Protein AF-A0A5D0RUH9-F1 (afdb_monomer)

Sequence (196 aa):
MSEGNLTDRRFIFFATILLIIGIEMFALRYMLNTNKSYGQELVNAEISNYVQIAGGETKKWINAGVSNIKKFLYHAVNEKDDVFNMLMNSVGVPIIAGFIRSLSLLYALPLILVGSILGFAEGRIAHNKKIEQFKIKSTILFHWTHRSTVFFFTCMLVAYLLFPIPSNPYLVVYGYGLLAYMLVYNSVANLPIGNL

Mean predicted aligned error: 10.81 Å

pLDDT: mean 73.28, std 13.14, range [34.34, 93.25]

Solvent-accessible surface area (backbone atoms only — not comparable to full-atom values): 10466 Å² total; per-residue (Å²): 134,83,90,70,72,71,62,56,60,56,47,52,51,52,51,51,53,52,46,52,53,48,54,31,53,48,51,34,51,50,49,41,74,75,32,85,60,43,49,60,52,36,44,51,44,41,52,52,36,37,28,73,74,72,34,75,82,47,49,63,57,53,52,51,52,53,49,50,52,51,51,51,51,32,57,74,51,71,69,37,64,73,60,33,55,54,43,34,68,76,46,45,36,53,52,50,42,23,51,47,47,53,58,46,47,60,71,16,47,65,38,29,50,51,20,33,54,50,12,41,54,52,9,45,51,42,43,73,66,61,56,85,70,88,68,69,86,39,74,65,60,48,54,49,51,52,53,47,51,55,46,52,51,52,49,51,50,56,45,64,39,54,46,65,62,72,66,62,52,63,60,50,32,51,43,50,9,52,49,33,15,53,52,32,19,58,44,40,39,68,45,86,80,77,89,127

Radius of gyration: 21.3 Å; Cα contacts (8 Å, |Δi|>4): 169; chains: 1; bounding box: 52×54×57 Å

Structure (mmCIF, N/CA/C/O backbone):
data_AF-A0A5D0RUH9-F1
#
_entry.id   AF-A0A5D0RUH9-F1
#
loop_
_atom_site.group_PDB
_atom_site.id
_atom_site.type_symbol
_atom_site.label_atom_id
_atom_site.label_alt_id
_atom_site.label_comp_id
_atom_site.label_asym_id
_atom_site.label_entity_id
_atom_site.label_seq_id
_atom_site.pdbx_PDB_ins_code
_atom_site.Cartn_x
_atom_site.Cartn_y
_atom_site.Cartn_z
_atom_site.occupancy
_atom_site.B_iso_or_equiv
_atom_site.auth_seq_id
_atom_site.auth_comp_id
_atom_site.auth_asym_id
_atom_site.auth_atom_id
_atom_site.pdbx_PDB_model_num
ATOM 1 N N . MET A 1 1 ? -20.743 -37.984 14.613 1.00 34.34 1 MET A N 1
ATOM 2 C CA . MET A 1 1 ? -19.624 -37.046 14.388 1.00 34.34 1 MET A CA 1
ATOM 3 C C . MET A 1 1 ? -19.670 -36.647 12.924 1.00 34.34 1 MET A C 1
ATOM 5 O O . MET A 1 1 ? -19.519 -37.525 12.091 1.00 34.34 1 MET A O 1
ATOM 9 N N . SER A 1 2 ? -20.010 -35.396 12.593 1.00 37.81 2 SER A N 1
ATOM 10 C CA . SER A 1 2 ? -20.015 -34.943 11.195 1.00 37.81 2 SER A CA 1
ATOM 11 C C . SER A 1 2 ? -18.628 -34.413 10.833 1.00 37.81 2 SER A C 1
ATOM 13 O O . SER A 1 2 ? -18.221 -33.361 11.331 1.00 37.81 2 SER A O 1
ATOM 15 N N . GLU A 1 3 ? -17.915 -35.132 9.975 1.00 42.84 3 GLU A N 1
ATOM 16 C CA . GLU A 1 3 ? -16.703 -34.656 9.307 1.00 42.84 3 GLU A CA 1
ATOM 17 C C . GLU A 1 3 ? -17.096 -33.577 8.288 1.00 42.84 3 GLU A C 1
ATOM 19 O O . GLU A 1 3 ? -17.371 -33.840 7.123 1.00 42.84 3 GLU A O 1
ATOM 24 N N . GLY A 1 4 ? -17.244 -32.339 8.757 1.00 43.28 4 GLY A N 1
ATOM 25 C CA . GLY A 1 4 ? -17.647 -31.215 7.917 1.00 43.28 4 GLY A CA 1
ATOM 26 C C . GLY A 1 4 ? -16.448 -30.531 7.265 1.00 43.28 4 GLY A C 1
ATOM 27 O O . GLY A 1 4 ? -15.687 -29.869 7.966 1.00 43.28 4 GLY A O 1
ATOM 28 N N . ASN A 1 5 ? -16.325 -30.662 5.938 1.00 48.50 5 ASN A N 1
ATOM 29 C CA . ASN A 1 5 ? -15.730 -29.745 4.943 1.00 48.50 5 ASN A CA 1
ATOM 30 C C . ASN A 1 5 ? -14.928 -28.523 5.461 1.00 48.50 5 ASN A C 1
ATOM 32 O O . ASN A 1 5 ? -15.246 -27.368 5.165 1.00 48.50 5 ASN A O 1
ATOM 36 N N . LEU A 1 6 ? -13.831 -28.741 6.189 1.00 45.75 6 LEU A N 1
ATOM 37 C CA . LEU A 1 6 ? -12.877 -27.676 6.541 1.00 45.75 6 LEU A CA 1
ATOM 38 C C . LEU A 1 6 ? -12.020 -27.233 5.337 1.00 45.75 6 LEU A C 1
ATOM 40 O O . LEU A 1 6 ? -11.462 -26.133 5.348 1.00 45.75 6 LEU A O 1
ATOM 44 N N . THR A 1 7 ? -11.951 -28.057 4.292 1.00 53.66 7 THR A N 1
ATOM 45 C CA . THR A 1 7 ? -11.227 -27.818 3.035 1.00 53.66 7 THR A CA 1
ATOM 46 C C . THR A 1 7 ? -11.914 -26.795 2.125 1.00 53.66 7 THR A C 1
ATOM 48 O O . THR A 1 7 ? -11.226 -25.941 1.570 1.00 53.66 7 THR A O 1
ATOM 51 N N . ASP A 1 8 ? -13.249 -26.778 2.051 1.00 60.38 8 ASP A N 1
ATOM 52 C CA . ASP A 1 8 ? -13.996 -25.899 1.131 1.00 60.38 8 ASP A CA 1
ATOM 53 C C . ASP A 1 8 ? -13.806 -24.407 1.427 1.00 60.38 8 ASP A C 1
ATOM 55 O O . ASP A 1 8 ? -13.585 -23.597 0.5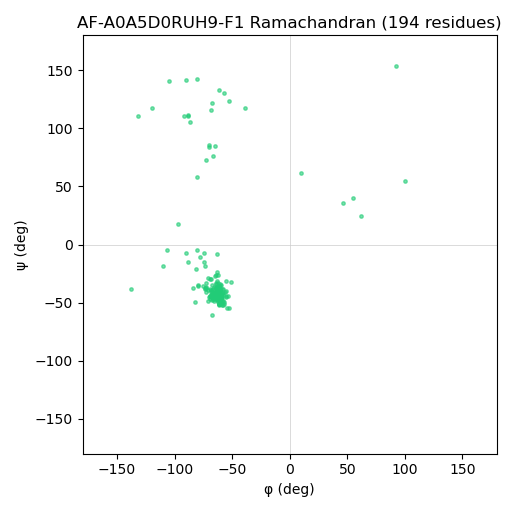33 1.00 60.38 8 ASP A O 1
ATOM 59 N N . ARG A 1 9 ? -13.857 -24.006 2.702 1.00 55.97 9 ARG A N 1
ATOM 60 C CA . ARG A 1 9 ? -13.853 -22.575 3.063 1.00 55.97 9 ARG A CA 1
ATOM 61 C C . ARG A 1 9 ? -12.486 -21.922 2.891 1.00 55.97 9 ARG A C 1
ATOM 63 O O . ARG A 1 9 ? -12.403 -20.775 2.462 1.00 55.97 9 ARG A O 1
ATOM 70 N N . ARG A 1 10 ? -11.413 -22.650 3.220 1.00 63.31 10 ARG A N 1
ATOM 71 C CA . ARG A 1 10 ? -10.038 -22.186 2.977 1.00 63.31 10 ARG A CA 1
ATOM 72 C C . ARG A 1 10 ? -9.758 -22.134 1.481 1.00 63.31 10 ARG A C 1
ATOM 74 O O . ARG A 1 10 ? -9.149 -21.179 1.018 1.00 63.31 10 ARG A O 1
ATOM 81 N N . PHE A 1 11 ? -10.255 -23.112 0.728 1.00 70.06 11 PHE A N 1
ATOM 82 C CA . PHE A 1 11 ? -10.147 -23.119 -0.723 1.00 70.06 11 PHE A CA 1
ATOM 83 C C . PHE A 1 11 ? -10.877 -21.931 -1.363 1.00 70.06 11 PHE A C 1
ATOM 85 O O . PHE A 1 11 ? -10.266 -21.216 -2.145 1.00 70.06 11 PHE A O 1
ATOM 92 N N . ILE A 1 12 ? -12.123 -21.642 -0.969 1.00 70.00 12 ILE A N 1
ATOM 93 C CA . ILE A 1 12 ? -12.877 -20.469 -1.453 1.00 70.00 12 ILE A CA 1
ATOM 94 C C . ILE A 1 12 ? -12.139 -19.164 -1.129 1.00 70.00 12 ILE A C 1
ATOM 96 O O . ILE A 1 12 ? -12.047 -18.281 -1.980 1.00 70.00 12 ILE A O 1
ATOM 100 N N . PHE A 1 13 ? -11.569 -19.049 0.073 1.00 60.66 13 PHE A N 1
ATOM 101 C CA . PHE A 1 13 ? -10.741 -17.906 0.464 1.00 60.66 13 PHE A CA 1
ATOM 102 C C . PHE A 1 13 ? -9.528 -17.741 -0.461 1.00 60.66 13 PHE A C 1
ATOM 104 O O . PHE A 1 13 ? -9.327 -16.668 -1.030 1.00 60.66 13 PHE A O 1
ATOM 111 N N . PHE A 1 14 ? -8.753 -18.810 -0.667 1.00 65.00 14 PHE A N 1
ATOM 112 C CA . PHE A 1 14 ? -7.588 -18.778 -1.551 1.00 65.00 14 PHE A CA 1
ATOM 113 C C . PHE A 1 14 ? -7.984 -18.484 -3.002 1.00 65.00 14 PHE A C 1
ATOM 115 O O . PHE A 1 14 ? -7.360 -17.641 -3.640 1.00 65.00 14 PHE A O 1
ATOM 122 N N . ALA A 1 15 ? -9.049 -19.108 -3.505 1.00 71.56 15 ALA A N 1
ATOM 123 C CA . ALA A 1 15 ? -9.573 -18.882 -4.847 1.00 71.56 15 ALA A CA 1
ATOM 124 C C . ALA A 1 15 ? -10.022 -17.428 -5.051 1.00 71.56 15 ALA A C 1
ATOM 126 O O . ALA A 1 15 ? -9.737 -16.840 -6.089 1.00 71.56 15 ALA A O 1
ATOM 127 N N . THR A 1 16 ? -10.661 -16.818 -4.050 1.00 68.12 16 THR A N 1
ATOM 128 C CA . THR A 1 16 ? -11.094 -15.414 -4.114 1.00 68.12 16 THR A CA 1
ATOM 129 C C . THR A 1 16 ? -9.898 -14.460 -4.126 1.00 68.12 16 THR A C 1
ATOM 131 O O . THR A 1 16 ? -9.875 -13.529 -4.926 1.00 68.12 16 THR A O 1
ATOM 134 N N . ILE A 1 17 ? -8.872 -14.710 -3.301 1.00 65.12 17 ILE A N 1
ATOM 135 C CA . ILE A 1 17 ? -7.626 -13.924 -3.319 1.00 65.12 17 ILE A CA 1
ATOM 136 C C . ILE A 1 17 ? -6.945 -14.032 -4.683 1.00 65.12 17 ILE A C 1
ATOM 138 O O . ILE A 1 17 ? -6.576 -13.016 -5.266 1.00 65.12 17 ILE A O 1
ATOM 142 N N . LEU A 1 18 ? -6.822 -15.248 -5.218 1.00 68.19 18 LEU A N 1
ATOM 143 C CA . LEU A 1 18 ? -6.241 -15.476 -6.539 1.00 68.19 18 LEU A CA 1
ATOM 144 C C . LEU A 1 18 ? -7.043 -14.788 -7.648 1.00 68.19 18 LEU A C 1
ATOM 146 O O . LEU A 1 18 ? -6.447 -14.269 -8.585 1.00 68.19 18 LEU A O 1
ATOM 150 N N . LEU A 1 19 ? -8.372 -14.742 -7.534 1.00 73.81 19 LEU A N 1
ATOM 151 C CA . LEU A 1 19 ? -9.240 -14.061 -8.491 1.00 73.81 19 LEU A CA 1
ATOM 152 C C . LEU A 1 19 ? -9.065 -12.537 -8.442 1.00 73.81 19 LEU A C 1
ATOM 154 O O . LEU A 1 19 ? -8.942 -11.922 -9.496 1.00 73.81 19 LEU A O 1
ATOM 158 N N . ILE A 1 20 ? -8.982 -11.934 -7.251 1.00 67.00 20 ILE A N 1
ATOM 159 C CA . ILE A 1 20 ? -8.700 -10.495 -7.092 1.00 67.00 20 ILE A CA 1
ATOM 160 C C . ILE A 1 20 ? -7.324 -10.156 -7.676 1.00 67.00 20 ILE A C 1
ATOM 162 O O . ILE A 1 20 ? -7.229 -9.292 -8.543 1.00 67.00 20 ILE A O 1
ATOM 166 N N . ILE A 1 21 ? -6.280 -10.894 -7.280 1.00 65.62 21 ILE A N 1
ATOM 167 C CA . ILE A 1 21 ? -4.921 -10.715 -7.814 1.00 65.62 21 ILE A CA 1
ATOM 168 C C . ILE A 1 21 ? -4.919 -10.890 -9.339 1.00 65.62 21 ILE A C 1
ATOM 170 O O . ILE A 1 21 ? -4.291 -10.118 -10.058 1.00 65.62 21 ILE A O 1
ATOM 174 N N . GLY A 1 22 ? -5.645 -11.886 -9.852 1.00 66.25 22 GLY A N 1
ATOM 175 C CA . GLY A 1 22 ? -5.777 -12.144 -11.282 1.00 66.25 22 GLY A CA 1
ATOM 176 C C . GLY A 1 22 ? -6.434 -10.988 -12.039 1.00 66.25 22 GLY A C 1
ATOM 177 O O . GLY A 1 22 ? -5.911 -10.571 -13.071 1.00 66.25 22 GLY A O 1
ATOM 178 N N . ILE A 1 23 ? -7.538 -10.438 -11.518 1.00 71.56 23 ILE A N 1
ATOM 179 C CA . ILE A 1 23 ? -8.222 -9.267 -12.091 1.00 71.56 23 ILE A CA 1
ATOM 180 C C . ILE A 1 23 ? -7.293 -8.051 -12.088 1.00 71.56 23 ILE A C 1
ATOM 182 O O . ILE A 1 23 ? -7.230 -7.330 -13.081 1.00 71.56 23 ILE A O 1
ATOM 186 N N . GLU A 1 24 ? -6.537 -7.838 -11.014 1.00 66.31 24 GLU A N 1
ATOM 187 C CA . GLU A 1 24 ? -5.615 -6.708 -10.907 1.00 66.31 24 GLU A CA 1
ATOM 188 C C 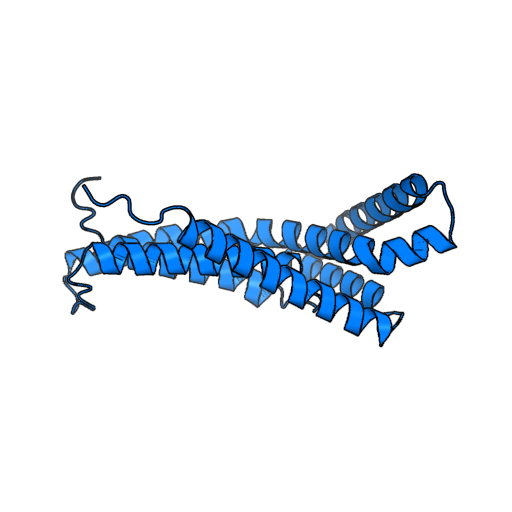. GLU A 1 24 ? -4.424 -6.826 -11.848 1.00 66.31 24 GLU A C 1
ATOM 190 O O . GLU A 1 24 ? -4.111 -5.867 -12.553 1.00 66.31 24 GLU A O 1
ATOM 195 N N . MET A 1 25 ? -3.804 -8.006 -11.941 1.00 67.50 25 MET A N 1
ATOM 196 C CA . MET A 1 25 ? -2.742 -8.251 -12.919 1.00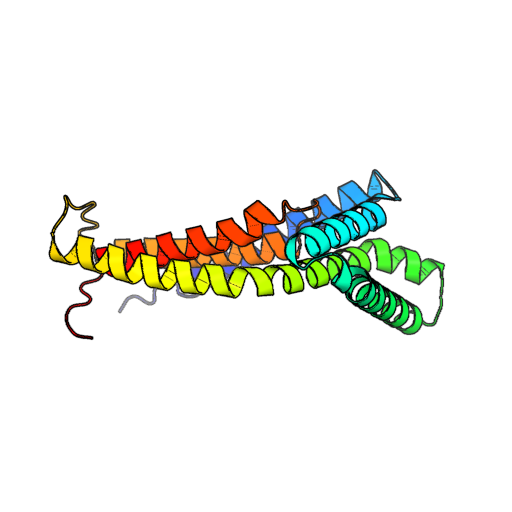 67.50 25 MET A CA 1
ATOM 197 C C . MET A 1 25 ? -3.260 -8.128 -14.355 1.00 67.50 25 MET A C 1
ATOM 199 O O . MET A 1 25 ? -2.551 -7.616 -15.224 1.00 67.50 25 MET A O 1
ATOM 203 N N . PHE A 1 26 ? -4.497 -8.559 -14.621 1.00 70.94 26 PHE A N 1
ATOM 204 C CA . PHE A 1 26 ? -5.132 -8.380 -15.924 1.00 70.94 26 PHE A CA 1
ATOM 205 C C . PHE A 1 26 ? -5.374 -6.898 -16.233 1.00 70.94 26 PHE A C 1
ATOM 207 O O . PHE A 1 26 ? -5.007 -6.439 -17.313 1.00 70.94 26 PHE A O 1
ATOM 214 N N . ALA A 1 27 ? -5.924 -6.133 -15.287 1.00 70.06 27 ALA A N 1
ATOM 215 C CA . ALA A 1 27 ? -6.167 -4.700 -15.433 1.00 70.06 27 ALA A CA 1
ATOM 216 C C . ALA A 1 27 ? -4.860 -3.911 -15.606 1.00 70.06 27 ALA A C 1
ATOM 218 O O . ALA A 1 27 ? -4.777 -3.037 -16.469 1.00 70.06 27 ALA A O 1
ATOM 219 N N . LEU A 1 28 ? -3.813 -4.266 -14.859 1.00 67.25 28 LEU A N 1
ATOM 220 C CA . LEU A 1 28 ? -2.469 -3.723 -15.028 1.00 67.25 28 LEU A CA 1
ATOM 221 C C . LEU A 1 28 ? -1.953 -3.984 -16.444 1.00 67.25 28 LEU A C 1
ATOM 223 O O . LEU A 1 28 ? -1.531 -3.060 -17.138 1.00 67.25 28 LEU A O 1
ATOM 227 N N . ARG A 1 29 ? -2.009 -5.240 -16.892 1.00 66.88 29 ARG A N 1
ATOM 228 C CA . ARG A 1 29 ? -1.526 -5.631 -18.216 1.00 66.88 29 ARG A CA 1
ATOM 229 C C . ARG A 1 29 ? -2.333 -4.966 -19.328 1.00 66.88 29 ARG A C 1
ATOM 231 O O . ARG A 1 29 ? -1.758 -4.563 -20.332 1.00 66.88 29 ARG A O 1
ATOM 238 N N . TYR A 1 30 ? -3.638 -4.798 -19.136 1.00 73.62 30 TYR A N 1
ATOM 239 C CA . TYR A 1 30 ? -4.506 -4.056 -20.045 1.00 73.62 30 TYR A CA 1
ATOM 240 C C . TYR A 1 30 ? -4.096 -2.578 -20.147 1.00 73.62 30 TYR A C 1
ATOM 242 O O . TYR A 1 30 ? -3.899 -2.074 -21.253 1.00 73.62 30 TYR A O 1
ATOM 250 N N . MET A 1 31 ? -3.896 -1.897 -19.013 1.00 71.50 31 MET A N 1
ATOM 251 C CA . MET A 1 31 ? -3.469 -0.491 -18.974 1.00 71.50 31 MET A CA 1
ATOM 252 C C . MET A 1 31 ? -2.095 -0.297 -19.631 1.00 71.50 31 MET A C 1
ATOM 254 O O . MET A 1 31 ? -1.926 0.595 -20.459 1.00 71.50 31 MET A O 1
ATOM 258 N N . LEU A 1 32 ? -1.137 -1.178 -19.331 1.00 68.00 32 LEU A N 1
ATOM 259 C CA . LEU A 1 32 ? 0.212 -1.162 -19.908 1.00 68.00 32 LEU A CA 1
ATOM 260 C C . LEU A 1 32 ? 0.234 -1.455 -21.413 1.00 68.00 32 LEU A C 1
ATOM 262 O O . LEU A 1 32 ? 1.026 -0.868 -22.147 1.00 68.00 32 LEU A O 1
ATOM 266 N N . ASN A 1 33 ? -0.636 -2.352 -21.883 1.00 69.31 33 ASN A N 1
ATOM 267 C CA . ASN A 1 33 ? -0.776 -2.636 -23.311 1.00 69.31 33 ASN A CA 1
ATOM 268 C C . ASN A 1 33 ? -1.432 -1.470 -24.067 1.00 69.31 33 ASN A C 1
ATOM 270 O O . ASN A 1 33 ? -1.159 -1.288 -25.251 1.00 69.31 33 ASN A O 1
ATOM 274 N N . THR A 1 34 ? -2.280 -0.689 -23.390 1.00 75.50 34 THR A N 1
ATOM 275 C CA . THR A 1 34 ? -2.991 0.458 -23.977 1.00 75.50 34 THR A CA 1
ATOM 276 C C . THR A 1 34 ? -2.130 1.723 -23.978 1.00 75.50 34 THR A C 1
ATOM 278 O O . THR A 1 34 ? -2.151 2.481 -24.945 1.00 75.50 34 THR A O 1
ATOM 281 N N . ASN A 1 35 ? -1.331 1.943 -22.930 1.00 74.25 35 ASN A N 1
ATOM 282 C CA . ASN A 1 35 ? -0.394 3.056 -22.831 1.00 74.25 35 ASN A CA 1
ATOM 283 C C . ASN A 1 35 ? 0.991 2.564 -22.373 1.00 74.25 35 ASN A C 1
ATOM 285 O O . ASN A 1 35 ? 1.201 2.215 -21.211 1.00 74.25 35 ASN A O 1
ATOM 289 N N . LYS A 1 36 ? 1.970 2.620 -23.287 1.00 71.12 36 LYS A N 1
ATOM 290 C CA . LYS A 1 36 ? 3.355 2.195 -23.030 1.00 71.12 36 LYS A CA 1
ATOM 291 C C . LYS A 1 36 ? 4.060 3.021 -21.943 1.00 71.12 36 LYS A C 1
ATOM 293 O O . LYS A 1 36 ? 4.995 2.508 -21.336 1.00 71.12 36 LYS A O 1
ATOM 298 N N . SER A 1 37 ? 3.640 4.264 -21.677 1.00 80.38 37 SER A N 1
ATOM 299 C CA . SER A 1 37 ? 4.199 5.096 -20.596 1.00 80.38 37 SER A CA 1
ATOM 300 C C . SER A 1 37 ? 3.482 4.935 -19.255 1.00 80.38 37 SER A C 1
ATOM 302 O O . SER A 1 37 ? 3.991 5.421 -18.241 1.00 80.38 37 SER A O 1
ATOM 304 N N . TYR A 1 38 ? 2.365 4.198 -19.206 1.00 79.69 38 TYR A N 1
ATOM 305 C CA . TYR A 1 38 ? 1.527 4.076 -18.010 1.00 79.69 38 TYR A CA 1
ATOM 306 C C . TYR A 1 38 ? 2.294 3.591 -16.782 1.00 79.69 38 TYR A C 1
ATOM 308 O O . TYR A 1 38 ? 2.101 4.096 -15.681 1.00 79.69 38 TYR A O 1
ATOM 316 N N . GLY A 1 39 ? 3.212 2.637 -16.956 1.00 77.88 39 GLY A N 1
ATOM 317 C CA . GLY A 1 39 ? 3.975 2.105 -15.832 1.00 77.88 39 GLY A CA 1
ATOM 318 C C . GLY A 1 39 ? 4.863 3.155 -15.161 1.00 77.88 39 GLY A C 1
ATOM 319 O O . GLY A 1 39 ? 4.960 3.204 -13.937 1.00 77.88 39 GLY A O 1
ATOM 320 N N . GLN A 1 40 ? 5.471 4.045 -15.949 1.00 82.88 40 GLN A N 1
ATOM 321 C CA . GLN A 1 40 ? 6.277 5.139 -15.412 1.00 82.88 40 GLN A CA 1
ATOM 322 C C . GLN A 1 40 ? 5.396 6.255 -14.833 1.00 82.88 40 GLN A C 1
ATOM 324 O O . GLN A 1 40 ? 5.758 6.836 -13.811 1.00 82.88 40 GLN A O 1
ATOM 329 N N . GLU A 1 41 ? 4.236 6.528 -15.437 1.00 86.62 41 GLU A N 1
ATOM 330 C CA . GLU A 1 41 ? 3.227 7.449 -14.895 1.00 86.62 41 GLU A CA 1
ATOM 331 C C . GLU A 1 41 ? 2.718 6.984 -13.525 1.00 86.62 41 GLU A C 1
ATOM 333 O O . GLU A 1 41 ? 2.691 7.782 -12.589 1.00 86.62 41 GLU A O 1
ATOM 338 N N . LEU A 1 42 ? 2.409 5.692 -13.377 1.00 85.75 42 LEU A N 1
ATOM 339 C CA . LEU A 1 42 ? 1.994 5.082 -12.115 1.00 85.75 42 LEU A CA 1
ATOM 340 C C . LEU A 1 42 ? 3.075 5.241 -11.046 1.00 85.75 42 LEU A C 1
ATOM 342 O O . LEU A 1 42 ? 2.794 5.738 -9.960 1.00 85.75 42 LEU A O 1
ATOM 346 N N . VAL A 1 43 ? 4.325 4.884 -11.357 1.00 87.62 43 VAL A N 1
ATOM 347 C CA . VAL A 1 43 ? 5.445 5.035 -10.414 1.00 87.62 43 VAL A CA 1
ATOM 348 C C . VAL A 1 43 ? 5.629 6.498 -10.004 1.00 87.62 43 VAL A C 1
ATOM 350 O O . VAL A 1 43 ? 5.800 6.787 -8.822 1.00 87.62 43 VAL A O 1
ATOM 353 N N . ASN A 1 44 ? 5.558 7.436 -10.951 1.00 89.44 44 ASN A N 1
ATOM 354 C CA . ASN A 1 44 ? 5.676 8.865 -10.656 1.00 89.44 44 ASN A CA 1
ATOM 355 C C . ASN A 1 44 ? 4.525 9.366 -9.771 1.00 89.44 44 ASN A C 1
ATOM 357 O O . ASN A 1 44 ? 4.757 10.158 -8.854 1.00 89.44 44 ASN A O 1
ATOM 361 N N . ALA A 1 45 ? 3.300 8.903 -10.026 1.00 87.69 45 ALA A N 1
ATOM 362 C CA . ALA A 1 45 ? 2.134 9.240 -9.224 1.00 87.69 45 ALA A CA 1
ATOM 363 C C . ALA A 1 45 ? 2.260 8.690 -7.796 1.00 87.69 45 ALA A C 1
ATOM 365 O O . ALA A 1 45 ? 2.065 9.437 -6.842 1.00 87.69 45 ALA A O 1
ATOM 366 N N . GLU A 1 46 ? 2.682 7.434 -7.630 1.00 87.56 46 GLU A N 1
ATOM 367 C CA . GLU A 1 46 ? 2.913 6.832 -6.311 1.00 87.56 46 GLU A CA 1
ATOM 368 C C . GLU A 1 46 ? 4.037 7.546 -5.543 1.00 87.56 46 GLU A C 1
ATOM 370 O O . GLU A 1 46 ? 3.892 7.813 -4.351 1.00 87.56 46 GLU A O 1
ATOM 375 N N . ILE A 1 47 ? 5.126 7.949 -6.212 1.00 89.38 47 ILE A N 1
ATOM 376 C CA . ILE A 1 47 ? 6.179 8.780 -5.598 1.00 89.38 47 ILE A CA 1
ATOM 377 C C . ILE A 1 47 ? 5.604 10.122 -5.129 1.00 89.38 47 ILE A C 1
ATOM 379 O O . ILE A 1 47 ? 5.896 10.558 -4.017 1.00 89.38 47 ILE A O 1
ATOM 383 N N . SER A 1 48 ? 4.794 10.785 -5.960 1.00 89.81 48 SER A N 1
ATOM 384 C CA . SER A 1 48 ? 4.140 12.048 -5.597 1.00 89.81 48 SER A CA 1
ATOM 385 C C . SER A 1 48 ? 3.239 11.875 -4.370 1.00 89.81 48 SER A C 1
ATOM 387 O O . SER A 1 48 ? 3.336 12.648 -3.418 1.00 89.81 48 SER A O 1
ATOM 389 N N . ASN A 1 49 ? 2.430 10.815 -4.353 1.00 88.25 49 ASN A N 1
ATOM 390 C CA . ASN A 1 49 ? 1.532 10.480 -3.250 1.00 88.25 49 ASN A CA 1
ATOM 391 C C . ASN A 1 49 ? 2.297 10.187 -1.955 1.00 88.25 49 ASN A C 1
ATOM 393 O O . ASN A 1 49 ? 1.936 10.697 -0.896 1.00 88.25 49 ASN A O 1
ATOM 397 N N . TYR A 1 50 ? 3.386 9.420 -2.034 1.00 87.62 50 TYR A N 1
ATOM 398 C CA . TYR A 1 50 ? 4.267 9.173 -0.895 1.00 87.62 50 TYR A CA 1
ATOM 399 C C . TYR A 1 50 ? 4.849 10.478 -0.345 1.00 87.62 50 TYR A C 1
ATOM 401 O O . TYR A 1 50 ? 4.803 10.715 0.858 1.00 87.62 50 TYR A O 1
ATOM 409 N N . VAL A 1 51 ? 5.336 11.365 -1.218 1.00 88.62 51 VAL A N 1
ATOM 410 C CA . VAL A 1 51 ? 5.908 12.659 -0.815 1.00 88.62 51 VAL A CA 1
ATOM 411 C C . VAL A 1 51 ? 4.869 13.570 -0.150 1.00 88.62 51 VAL A C 1
ATOM 413 O O . VAL A 1 51 ? 5.221 14.305 0.771 1.00 88.62 51 VAL A O 1
ATOM 416 N N . GLN A 1 52 ? 3.598 13.510 -0.558 1.00 87.19 52 GLN A N 1
ATOM 417 C CA . GLN A 1 52 ? 2.517 14.250 0.108 1.00 87.19 52 GLN A CA 1
ATOM 418 C C . GLN A 1 52 ? 2.288 13.785 1.555 1.00 87.19 52 GLN A C 1
ATOM 420 O O . GLN A 1 52 ? 1.958 14.609 2.403 1.00 87.19 52 GLN A O 1
ATOM 425 N N . ILE A 1 53 ? 2.479 12.492 1.844 1.00 84.19 53 ILE A N 1
ATOM 426 C CA . ILE A 1 53 ? 2.329 11.929 3.196 1.00 84.19 53 ILE A CA 1
ATOM 427 C C . ILE A 1 53 ? 3.599 12.142 4.029 1.00 84.19 53 ILE A C 1
ATOM 429 O O . ILE A 1 53 ? 3.536 12.584 5.172 1.00 84.19 53 ILE A O 1
ATOM 433 N N . ALA A 1 54 ? 4.754 11.796 3.463 1.00 83.62 54 ALA A N 1
ATOM 434 C CA . ALA A 1 54 ? 6.027 11.695 4.170 1.00 83.62 54 ALA A CA 1
ATOM 435 C C . ALA A 1 54 ? 6.811 13.019 4.223 1.00 83.62 54 ALA A C 1
ATOM 437 O O . ALA A 1 54 ? 7.754 13.150 5.002 1.00 83.62 54 ALA A O 1
ATOM 438 N N . GLY A 1 55 ? 6.440 14.000 3.395 1.00 82.62 55 GLY A N 1
ATOM 439 C CA . GLY A 1 55 ? 7.105 15.295 3.278 1.00 82.62 55 GLY A CA 1
ATOM 440 C C . GLY A 1 55 ? 8.183 15.340 2.188 1.00 82.62 55 GLY A C 1
ATOM 441 O O . GLY A 1 55 ? 8.803 14.334 1.833 1.00 82.62 55 GLY A O 1
ATOM 442 N N . GLY A 1 56 ? 8.430 16.543 1.656 1.00 82.31 56 GLY A N 1
ATOM 443 C CA . GLY A 1 56 ? 9.306 16.803 0.499 1.00 82.31 56 GLY A CA 1
ATOM 444 C C . GLY A 1 56 ? 10.741 16.282 0.622 1.00 82.31 56 GLY A C 1
ATOM 445 O O . GLY A 1 56 ? 11.341 15.863 -0.371 1.00 82.31 56 GLY A O 1
ATOM 446 N N . GLU A 1 57 ? 11.283 16.251 1.837 1.00 84.81 57 GLU A N 1
ATOM 447 C CA . GLU A 1 57 ? 12.652 15.807 2.127 1.00 84.81 57 GLU A CA 1
ATOM 448 C C . GLU A 1 57 ? 12.872 14.322 1.800 1.00 84.81 57 GLU A C 1
ATOM 450 O O . GLU A 1 57 ? 13.971 13.900 1.426 1.00 84.81 57 GLU A O 1
ATOM 455 N N . THR A 1 58 ? 11.801 13.526 1.837 1.00 84.75 58 THR A N 1
ATOM 456 C CA . THR A 1 58 ? 11.845 12.083 1.570 1.00 84.75 58 THR A CA 1
ATOM 457 C C . THR A 1 58 ? 11.921 11.740 0.079 1.00 84.75 58 THR A C 1
ATOM 459 O O . THR A 1 58 ? 12.244 10.604 -0.277 1.00 84.75 58 THR A O 1
ATOM 462 N N . LYS A 1 59 ? 11.728 12.724 -0.817 1.00 88.38 59 LYS A N 1
ATOM 463 C CA . LYS A 1 59 ? 11.762 12.526 -2.277 1.00 88.38 59 LYS A CA 1
ATOM 464 C C . LYS A 1 59 ? 13.092 11.942 -2.765 1.00 88.38 59 LYS A C 1
ATOM 466 O O . LYS A 1 59 ? 13.112 11.107 -3.667 1.00 88.38 59 LYS A O 1
ATOM 471 N N . LYS A 1 60 ? 14.217 12.359 -2.173 1.00 88.62 60 LYS A N 1
ATOM 472 C CA . LYS A 1 60 ? 15.545 11.825 -2.530 1.00 88.62 60 LYS A CA 1
ATOM 473 C C . LYS A 1 60 ? 15.676 10.347 -2.154 1.00 88.62 60 LYS A C 1
ATOM 475 O O . LYS A 1 60 ? 16.171 9.559 -2.956 1.00 88.62 60 LYS A O 1
ATOM 480 N N . TRP A 1 61 ? 15.182 9.977 -0.975 1.00 88.25 61 TRP A N 1
ATOM 481 C CA . TRP A 1 61 ? 15.230 8.610 -0.458 1.00 88.25 61 TRP A CA 1
ATOM 482 C C . TRP A 1 61 ? 14.371 7.652 -1.279 1.00 88.25 61 TRP A C 1
ATOM 484 O O . TRP A 1 61 ? 14.857 6.599 -1.690 1.00 88.25 61 TRP A O 1
ATOM 494 N N . ILE A 1 62 ? 13.129 8.038 -1.591 1.00 90.38 62 ILE A N 1
ATOM 495 C CA . ILE A 1 62 ? 12.238 7.180 -2.380 1.00 90.38 62 ILE A CA 1
ATOM 496 C C . ILE A 1 62 ? 12.768 6.992 -3.806 1.00 90.38 62 ILE A C 1
ATOM 498 O O . ILE A 1 62 ? 12.812 5.868 -4.299 1.00 90.38 62 ILE A O 1
ATOM 502 N N . ASN A 1 63 ? 13.290 8.051 -4.435 1.00 90.25 63 ASN A N 1
ATOM 503 C CA . ASN A 1 63 ? 13.902 7.955 -5.762 1.00 90.25 63 ASN A CA 1
ATOM 504 C C . ASN A 1 63 ? 15.143 7.051 -5.769 1.00 90.25 63 ASN A C 1
ATOM 506 O O . ASN A 1 63 ? 15.341 6.291 -6.719 1.00 90.25 63 ASN A O 1
ATOM 510 N N . ALA A 1 64 ? 15.966 7.102 -4.716 1.00 91.88 64 ALA A N 1
ATOM 511 C CA . ALA A 1 64 ? 17.105 6.201 -4.566 1.00 91.88 64 ALA A CA 1
ATOM 512 C C . ALA A 1 64 ? 16.651 4.737 -4.430 1.00 91.88 64 ALA A C 1
ATOM 514 O O . ALA A 1 64 ? 17.192 3.869 -5.112 1.00 91.88 64 ALA A O 1
ATOM 515 N N . GLY A 1 65 ? 15.610 4.470 -3.632 1.00 89.44 65 GLY A N 1
ATOM 516 C CA . GLY A 1 65 ? 15.008 3.139 -3.504 1.00 89.44 65 GLY A CA 1
ATOM 517 C C . GLY A 1 65 ? 14.492 2.592 -4.838 1.00 89.44 65 GLY A C 1
ATOM 518 O O . GLY A 1 65 ? 14.859 1.489 -5.239 1.00 89.44 65 GLY A O 1
ATOM 519 N N . VAL A 1 66 ? 13.725 3.396 -5.581 1.00 91.94 66 VAL A N 1
ATOM 520 C CA . VAL A 1 66 ? 13.228 3.035 -6.920 1.00 91.94 66 VAL A CA 1
ATOM 521 C C . VAL A 1 66 ? 14.381 2.758 -7.891 1.00 91.94 66 VAL A C 1
ATOM 523 O O . VAL A 1 66 ? 14.340 1.781 -8.638 1.00 91.94 66 VAL A O 1
ATOM 526 N N . SER A 1 67 ? 15.428 3.589 -7.873 1.00 93.25 67 SER A N 1
ATOM 527 C CA . SER A 1 67 ? 16.622 3.402 -8.708 1.00 93.25 67 SER A CA 1
ATOM 528 C C . SER A 1 67 ? 17.352 2.097 -8.383 1.00 93.25 67 SER A C 1
ATOM 530 O O . SER A 1 67 ? 17.725 1.360 -9.293 1.00 93.25 67 SER A O 1
ATOM 532 N N . ASN A 1 68 ? 17.487 1.756 -7.099 1.00 93.25 68 ASN A N 1
ATOM 533 C CA . ASN A 1 68 ? 18.113 0.507 -6.669 1.00 93.25 68 ASN A CA 1
ATOM 534 C C . ASN A 1 68 ? 17.319 -0.722 -7.128 1.00 93.25 68 ASN A C 1
ATOM 536 O O . ASN A 1 68 ? 17.922 -1.674 -7.616 1.00 93.25 68 ASN A O 1
ATOM 540 N N . ILE A 1 69 ? 15.983 -0.683 -7.048 1.00 89.12 69 ILE A N 1
ATOM 541 C CA . ILE A 1 69 ? 15.128 -1.763 -7.565 1.00 89.12 69 ILE A CA 1
ATOM 542 C C . ILE A 1 69 ? 15.320 -1.914 -9.080 1.00 89.12 69 ILE A C 1
ATOM 544 O O . ILE A 1 69 ? 15.529 -3.025 -9.564 1.00 89.12 69 ILE A O 1
ATOM 548 N N . LYS A 1 70 ? 15.317 -0.806 -9.836 1.00 90.00 70 LYS A N 1
ATOM 549 C CA . LYS A 1 70 ? 15.551 -0.834 -11.290 1.00 90.00 70 LYS A CA 1
ATOM 550 C C . LYS A 1 70 ? 16.926 -1.415 -11.638 1.00 90.00 70 LYS A C 1
ATOM 552 O O . LYS A 1 70 ? 17.004 -2.282 -12.501 1.00 90.00 70 LYS A O 1
ATOM 557 N N . LYS A 1 71 ? 17.992 -0.995 -10.946 1.00 92.50 71 LYS A N 1
ATOM 558 C CA . LYS A 1 71 ? 19.351 -1.536 -11.139 1.00 92.50 71 LYS A CA 1
ATOM 559 C C . LYS A 1 71 ? 19.428 -3.026 -10.821 1.00 92.50 71 LYS A C 1
ATOM 561 O O . LYS A 1 71 ? 20.014 -3.779 -11.588 1.00 92.50 71 LYS A O 1
ATOM 566 N N . PHE A 1 72 ? 18.811 -3.456 -9.721 1.00 91.19 72 PHE A N 1
ATOM 567 C CA . PHE A 1 72 ? 18.746 -4.868 -9.358 1.00 91.19 72 PHE A CA 1
ATOM 568 C C . PHE A 1 72 ? 18.078 -5.698 -10.460 1.00 91.19 72 PHE A C 1
ATOM 570 O O . PHE A 1 72 ? 18.639 -6.699 -10.896 1.00 91.19 72 PHE A O 1
ATOM 577 N N . LEU A 1 73 ? 16.922 -5.250 -10.962 1.00 87.62 73 LEU A N 1
ATOM 578 C CA . LEU A 1 73 ? 16.215 -5.928 -12.051 1.00 87.62 73 LEU A CA 1
ATOM 579 C C . LEU A 1 73 ? 17.024 -5.938 -13.356 1.00 87.62 73 LEU A C 1
ATOM 581 O O . LEU A 1 73 ? 17.015 -6.943 -14.059 1.00 87.62 73 LEU A O 1
ATOM 585 N N . TYR A 1 74 ? 17.744 -4.856 -13.661 1.00 91.12 74 TYR A N 1
ATOM 586 C CA . TYR A 1 74 ? 18.614 -4.764 -14.836 1.00 91.12 74 TYR A CA 1
ATOM 587 C C . TYR A 1 74 ? 19.772 -5.771 -14.784 1.00 91.12 74 TYR A C 1
ATOM 589 O O . TYR A 1 74 ? 19.998 -6.512 -15.741 1.00 91.12 74 TYR A O 1
ATOM 597 N N . HIS A 1 75 ? 20.453 -5.880 -13.640 1.00 91.06 75 HIS A N 1
ATOM 598 C CA . HIS A 1 75 ? 21.497 -6.890 -13.454 1.00 91.06 75 HIS A CA 1
ATOM 599 C C . HIS A 1 75 ? 20.928 -8.316 -13.423 1.00 91.06 75 HIS A C 1
ATOM 601 O O . HIS A 1 75 ? 21.551 -9.229 -13.959 1.00 91.06 75 HIS A O 1
ATOM 607 N N . ALA A 1 76 ? 19.725 -8.520 -12.874 1.00 88.06 76 ALA A N 1
ATOM 608 C CA . ALA A 1 76 ? 19.072 -9.831 -12.840 1.00 88.06 76 ALA A CA 1
ATOM 609 C C . ALA A 1 76 ? 18.771 -10.398 -14.240 1.00 88.06 76 ALA A C 1
ATOM 611 O O . ALA A 1 76 ? 18.711 -11.615 -14.408 1.00 88.06 76 ALA A O 1
ATOM 612 N N . VAL A 1 77 ? 18.611 -9.539 -15.253 1.00 90.12 77 VAL A N 1
ATOM 613 C CA . VAL A 1 77 ? 18.414 -9.952 -16.655 1.00 90.12 77 VAL A CA 1
ATOM 614 C C . VAL A 1 77 ? 19.704 -9.930 -17.483 1.00 90.12 77 VAL A C 1
ATOM 616 O O . VAL A 1 77 ? 19.643 -9.963 -18.714 1.00 90.12 77 VAL A O 1
ATOM 619 N N . ASN A 1 78 ? 20.871 -9.904 -16.829 1.00 89.62 78 ASN A N 1
ATOM 620 C CA . ASN A 1 78 ? 22.189 -9.808 -17.463 1.00 89.62 78 ASN A CA 1
ATOM 621 C C . ASN A 1 78 ? 22.316 -8.600 -18.404 1.00 89.62 78 ASN A C 1
ATOM 623 O O . ASN A 1 78 ? 22.876 -8.730 -19.491 1.00 89.62 78 ASN A O 1
ATOM 627 N N . GLU A 1 79 ? 21.759 -7.450 -18.011 1.00 90.31 79 GLU A N 1
ATOM 628 C CA . GLU A 1 79 ? 21.937 -6.179 -18.731 1.00 90.31 79 GLU A CA 1
ATOM 629 C C . GLU A 1 79 ? 21.395 -6.200 -20.172 1.00 90.31 79 GLU A C 1
ATOM 631 O O . GLU A 1 79 ? 21.827 -5.450 -21.043 1.00 90.31 79 GLU A O 1
ATOM 636 N N . LYS A 1 80 ? 20.425 -7.080 -20.442 1.00 90.25 80 LYS A N 1
ATOM 637 C CA . LYS A 1 80 ? 19.726 -7.145 -21.727 1.00 90.25 80 LYS A CA 1
ATOM 638 C C . LYS A 1 80 ? 18.554 -6.171 -21.735 1.00 90.25 80 LYS A C 1
ATOM 640 O O . LYS A 1 80 ? 17.509 -6.474 -21.156 1.00 90.25 80 LYS A O 1
ATOM 645 N N . ASP A 1 81 ? 18.703 -5.054 -22.441 1.00 85.94 81 ASP A N 1
ATOM 646 C CA . ASP A 1 81 ? 17.707 -3.972 -22.501 1.00 85.94 81 ASP A CA 1
ATOM 647 C C . ASP A 1 81 ? 16.301 -4.442 -22.903 1.00 85.94 81 ASP A C 1
ATOM 649 O O . ASP A 1 81 ? 15.315 -4.085 -22.258 1.00 85.94 81 ASP A O 1
ATOM 653 N N . ASP A 1 82 ? 16.183 -5.295 -23.921 1.00 86.62 82 ASP A N 1
ATOM 654 C CA . ASP A 1 82 ? 14.877 -5.775 -24.395 1.00 86.62 82 ASP A CA 1
ATOM 655 C C . ASP A 1 82 ? 14.145 -6.608 -23.332 1.00 86.62 82 ASP A C 1
ATOM 657 O O . ASP A 1 82 ? 12.943 -6.447 -23.097 1.00 86.62 82 ASP A O 1
ATOM 661 N N . VAL A 1 83 ? 14.892 -7.470 -22.635 1.00 85.69 83 VAL A N 1
ATOM 662 C CA . VAL A 1 83 ? 14.368 -8.321 -21.558 1.00 85.69 83 VAL A CA 1
ATOM 663 C C . VAL A 1 83 ? 14.044 -7.474 -20.331 1.00 85.69 83 VAL A C 1
ATOM 665 O O . VAL A 1 83 ? 13.009 -7.681 -19.697 1.00 85.69 83 VAL A O 1
ATOM 668 N N . PHE A 1 84 ? 14.886 -6.485 -20.025 1.00 86.81 84 PHE A N 1
ATOM 669 C CA . PHE A 1 84 ? 14.657 -5.534 -18.946 1.00 86.81 84 PHE A CA 1
ATOM 670 C C . PHE A 1 84 ? 13.369 -4.745 -19.165 1.00 86.81 84 PHE A C 1
ATOM 672 O O . PHE A 1 84 ? 12.528 -4.698 -18.272 1.00 86.81 84 PHE A O 1
ATOM 679 N N . ASN A 1 85 ? 13.166 -4.184 -20.356 1.00 82.25 85 ASN A N 1
ATOM 680 C CA . ASN A 1 85 ? 11.970 -3.410 -20.684 1.00 82.25 85 ASN A CA 1
ATOM 681 C C . ASN A 1 85 ? 10.695 -4.262 -20.583 1.00 82.25 85 ASN A C 1
ATOM 683 O O . ASN A 1 85 ? 9.685 -3.825 -20.022 1.00 82.25 85 ASN A O 1
ATOM 687 N N . MET A 1 86 ? 10.746 -5.508 -21.059 1.00 81.38 86 MET A N 1
ATOM 688 C CA . MET A 1 86 ? 9.633 -6.450 -20.943 1.00 81.38 86 MET A CA 1
ATOM 689 C C . MET A 1 86 ? 9.333 -6.824 -19.479 1.00 81.38 86 MET A C 1
ATOM 691 O O . MET A 1 86 ? 8.165 -6.845 -19.068 1.00 81.38 86 MET A O 1
ATOM 695 N N . LEU A 1 87 ? 10.373 -7.077 -18.676 1.00 82.94 87 LEU A N 1
ATOM 696 C CA . LEU A 1 87 ? 10.255 -7.401 -17.253 1.00 82.94 87 LEU A CA 1
ATOM 697 C C . LEU A 1 87 ? 9.758 -6.203 -16.435 1.00 82.94 87 LEU A C 1
ATOM 699 O O . LEU A 1 87 ? 8.905 -6.364 -15.561 1.00 82.94 87 LEU A O 1
ATOM 703 N N . MET A 1 88 ? 10.249 -5.001 -16.733 1.00 83.31 88 MET A N 1
ATOM 704 C CA . MET A 1 88 ? 9.843 -3.762 -16.075 1.00 83.31 88 MET A CA 1
ATOM 705 C C . MET A 1 88 ? 8.354 -3.506 -16.248 1.00 83.31 88 MET A C 1
ATOM 707 O O . MET A 1 88 ? 7.677 -3.226 -15.263 1.00 83.31 88 MET A O 1
ATOM 711 N N . ASN A 1 89 ? 7.832 -3.674 -17.461 1.00 73.50 89 ASN A N 1
ATOM 712 C CA . ASN A 1 89 ? 6.406 -3.504 -17.710 1.00 73.50 89 ASN A CA 1
ATOM 713 C C . ASN A 1 89 ? 5.585 -4.607 -17.032 1.00 73.50 89 ASN A C 1
ATOM 715 O O . ASN A 1 89 ? 4.565 -4.322 -16.424 1.00 73.50 89 ASN A O 1
ATOM 719 N N . SER A 1 90 ? 6.035 -5.859 -17.065 1.00 70.38 90 SER A N 1
ATOM 720 C CA . SER A 1 90 ? 5.215 -6.975 -16.570 1.00 70.38 90 SER A CA 1
ATOM 721 C C . SER A 1 90 ? 5.222 -7.123 -15.044 1.00 70.38 90 SER A C 1
ATOM 723 O O . SER A 1 90 ? 4.222 -7.526 -14.459 1.00 70.38 90 SER A O 1
ATOM 725 N N . VAL A 1 91 ? 6.359 -6.847 -14.403 1.00 73.75 91 VAL A N 1
ATOM 726 C CA . VAL A 1 91 ? 6.616 -7.212 -12.998 1.00 73.75 91 VAL A CA 1
ATOM 727 C C . VAL A 1 91 ? 7.312 -6.084 -12.233 1.00 73.75 91 VAL A C 1
ATOM 729 O O . VAL A 1 91 ? 6.974 -5.827 -11.078 1.00 73.75 91 VAL A O 1
ATOM 732 N N . GLY A 1 92 ? 8.244 -5.362 -12.862 1.00 78.75 92 GLY A N 1
ATOM 733 C CA . GLY A 1 92 ? 9.013 -4.310 -12.191 1.00 78.75 92 GLY A CA 1
ATOM 734 C C . GLY A 1 92 ? 8.161 -3.135 -11.703 1.00 78.75 92 GLY A C 1
ATOM 735 O O . GLY A 1 92 ? 8.311 -2.701 -10.565 1.00 78.75 92 GLY A O 1
ATOM 736 N N . VAL A 1 93 ? 7.234 -2.644 -12.528 1.00 82.38 93 VAL A N 1
ATOM 737 C CA . VAL A 1 93 ? 6.309 -1.553 -12.177 1.00 82.38 93 VAL A CA 1
ATOM 738 C C . VAL A 1 93 ? 5.415 -1.927 -10.983 1.00 82.38 93 VAL A C 1
ATOM 740 O O . VAL A 1 93 ? 5.400 -1.156 -10.024 1.00 82.38 93 VAL A O 1
ATOM 743 N N . PRO A 1 94 ? 4.741 -3.096 -10.962 1.00 77.31 94 PRO A N 1
ATOM 744 C CA . PRO A 1 94 ? 4.010 -3.572 -9.784 1.00 77.31 94 PRO A CA 1
ATOM 745 C C . PRO A 1 94 ? 4.852 -3.656 -8.519 1.00 77.31 94 PRO A C 1
ATOM 747 O O . PRO A 1 94 ? 4.414 -3.202 -7.467 1.00 77.31 94 PRO A O 1
ATOM 750 N N . ILE A 1 95 ? 6.072 -4.196 -8.612 1.00 81.44 95 ILE A N 1
ATOM 751 C CA . ILE A 1 95 ? 6.972 -4.303 -7.457 1.00 81.44 95 ILE A CA 1
ATOM 752 C C . ILE A 1 95 ? 7.319 -2.914 -6.919 1.00 81.44 95 ILE A C 1
ATOM 754 O O . ILE A 1 95 ? 7.268 -2.689 -5.712 1.00 81.44 95 ILE A O 1
ATOM 758 N N . ILE A 1 96 ? 7.651 -1.969 -7.801 1.00 86.00 96 ILE A N 1
ATOM 759 C CA . ILE A 1 96 ? 7.999 -0.601 -7.409 1.00 86.00 96 ILE A CA 1
ATOM 760 C C . ILE A 1 96 ? 6.790 0.115 -6.794 1.00 86.00 96 ILE A C 1
ATOM 762 O O . ILE A 1 96 ? 6.929 0.742 -5.745 1.00 86.00 96 ILE A O 1
ATOM 766 N N . ALA A 1 97 ? 5.609 0.008 -7.406 1.00 83.69 97 ALA A N 1
ATOM 767 C CA . ALA A 1 97 ? 4.381 0.594 -6.874 1.00 83.69 97 ALA A CA 1
ATOM 768 C C . ALA A 1 97 ? 4.031 -0.005 -5.501 1.00 83.69 97 ALA A C 1
ATOM 770 O O . ALA A 1 97 ? 3.816 0.737 -4.543 1.00 83.69 97 ALA A O 1
ATOM 771 N N . GLY A 1 98 ? 4.072 -1.334 -5.369 1.00 80.00 98 GLY A N 1
ATOM 772 C CA . GLY A 1 98 ? 3.832 -2.032 -4.107 1.00 80.00 98 GLY A CA 1
ATOM 773 C C . GLY A 1 98 ? 4.846 -1.667 -3.021 1.00 80.00 98 GLY A C 1
ATOM 774 O O . GLY A 1 98 ? 4.463 -1.478 -1.865 1.00 80.00 98 GLY A O 1
ATOM 775 N N . PHE A 1 99 ? 6.120 -1.480 -3.378 1.00 86.44 99 PHE A N 1
ATOM 776 C CA . PHE A 1 99 ? 7.150 -0.977 -2.467 1.00 86.44 99 PHE A CA 1
ATOM 777 C C . PHE A 1 99 ? 6.810 0.425 -1.941 1.00 86.44 99 PHE A C 1
ATOM 779 O O . PHE A 1 99 ? 6.781 0.629 -0.727 1.00 86.44 99 PHE A O 1
ATOM 786 N N . ILE A 1 100 ? 6.493 1.376 -2.830 1.00 86.88 100 ILE A N 1
ATOM 787 C CA . ILE A 1 100 ? 6.136 2.750 -2.439 1.00 86.88 100 ILE A CA 1
ATOM 788 C C . ILE A 1 100 ? 4.886 2.748 -1.549 1.00 86.88 100 ILE A C 1
ATOM 790 O O . ILE A 1 100 ? 4.869 3.380 -0.493 1.00 86.88 100 ILE A O 1
ATOM 794 N N . ARG A 1 101 ? 3.856 1.980 -1.919 1.00 83.75 101 ARG A N 1
ATOM 795 C CA . ARG A 1 101 ? 2.618 1.862 -1.136 1.00 83.75 101 ARG A CA 1
ATOM 796 C C . ARG A 1 101 ? 2.831 1.229 0.231 1.00 83.75 101 ARG A C 1
ATOM 798 O O . ARG A 1 101 ? 2.217 1.676 1.196 1.00 83.75 101 ARG A O 1
ATOM 805 N N . SER A 1 102 ? 3.712 0.237 0.331 1.00 82.56 102 SER A N 1
ATOM 806 C CA . SER A 1 102 ? 4.086 -0.377 1.610 1.00 82.56 102 SER A CA 1
ATOM 807 C C . SER A 1 102 ? 4.750 0.637 2.539 1.00 82.56 102 SER A C 1
ATOM 809 O O . SER A 1 102 ? 4.442 0.674 3.728 1.00 82.56 102 SER A O 1
ATOM 811 N N . LEU A 1 103 ? 5.606 1.511 2.001 1.00 85.25 103 LEU A N 1
ATOM 812 C CA . LEU A 1 103 ? 6.185 2.608 2.776 1.00 85.25 103 LEU A CA 1
ATOM 813 C C . LEU A 1 103 ? 5.116 3.614 3.219 1.00 85.25 103 LEU A C 1
ATOM 815 O O . LEU A 1 103 ? 5.108 4.014 4.380 1.00 85.25 103 LEU A O 1
ATOM 819 N N . SER A 1 104 ? 4.170 3.969 2.345 1.00 82.88 104 SER A N 1
ATOM 820 C CA . SER A 1 104 ? 3.034 4.829 2.710 1.00 82.88 104 SER A CA 1
ATOM 821 C C . SER A 1 104 ? 2.174 4.226 3.832 1.00 82.88 104 SER A C 1
ATOM 823 O O . SER A 1 104 ? 1.694 4.959 4.693 1.00 82.88 104 SER A O 1
ATOM 825 N N . LEU A 1 105 ? 2.011 2.897 3.880 1.00 80.50 105 LEU A N 1
ATOM 826 C CA . LEU A 1 105 ? 1.272 2.215 4.954 1.00 80.50 105 LEU A CA 1
ATOM 827 C C . LEU A 1 105 ? 1.936 2.349 6.326 1.00 80.50 105 LEU A C 1
ATOM 829 O O . LEU A 1 105 ? 1.229 2.344 7.334 1.00 80.50 105 LEU A O 1
ATOM 833 N N . LEU A 1 106 ? 3.259 2.521 6.398 1.00 82.88 106 LEU A N 1
ATOM 834 C CA . LEU A 1 106 ? 3.932 2.764 7.679 1.00 82.88 106 LEU A CA 1
ATOM 835 C C . LEU A 1 106 ? 3.412 4.042 8.348 1.00 82.88 106 LEU A C 1
ATOM 837 O O . LEU A 1 106 ? 3.252 4.077 9.566 1.00 82.88 106 LEU A O 1
ATOM 841 N N . TYR A 1 107 ? 3.057 5.055 7.556 1.00 81.06 107 TYR A N 1
ATOM 842 C CA . TYR A 1 107 ? 2.448 6.293 8.049 1.00 81.06 107 TYR A CA 1
ATOM 843 C C . TYR A 1 107 ? 0.977 6.128 8.454 1.00 81.06 107 TYR A C 1
ATOM 845 O O . TYR A 1 107 ? 0.445 6.968 9.176 1.00 81.06 107 TYR A O 1
ATOM 853 N N . ALA A 1 108 ? 0.319 5.038 8.047 1.00 79.31 108 ALA A N 1
ATOM 854 C CA . ALA A 1 108 ? -1.016 4.685 8.522 1.00 79.31 108 ALA A CA 1
ATOM 855 C C . ALA A 1 108 ? -0.987 3.985 9.895 1.00 79.31 108 ALA A C 1
ATOM 857 O O . ALA A 1 108 ? -1.990 4.014 10.606 1.00 79.31 108 ALA A O 1
ATOM 858 N N . LEU A 1 109 ? 0.144 3.392 10.311 1.00 82.19 109 LEU A N 1
ATOM 859 C CA . LEU A 1 109 ? 0.257 2.658 11.584 1.00 82.19 109 LEU A CA 1
ATOM 860 C C . LEU A 1 109 ? -0.156 3.479 12.819 1.00 82.19 109 LEU A C 1
ATOM 862 O O . LEU A 1 109 ? -0.914 2.947 13.634 1.00 82.19 109 LEU A O 1
ATOM 866 N N . PRO A 1 110 ? 0.251 4.757 12.979 1.00 82.12 110 PRO A N 1
ATOM 867 C CA . PRO A 1 110 ? -0.208 5.573 14.101 1.00 82.12 110 PRO A CA 1
ATOM 868 C C . PRO A 1 110 ? -1.730 5.756 14.108 1.00 82.12 110 PRO A C 1
ATOM 870 O O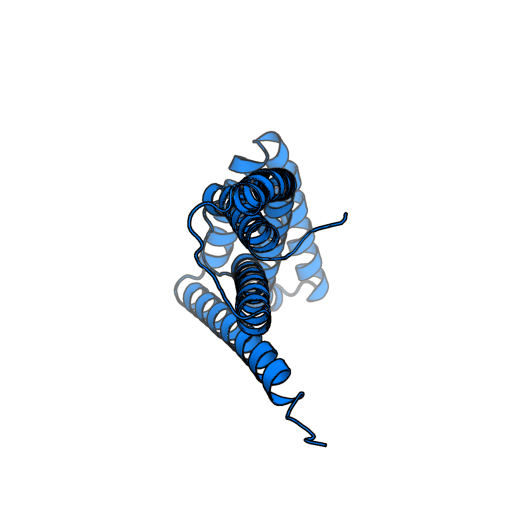 . PRO A 1 110 ? -2.351 5.684 15.164 1.00 82.12 110 PRO A O 1
ATOM 873 N N . LEU A 1 111 ? -2.352 5.935 12.938 1.00 81.94 111 LEU A N 1
ATOM 874 C CA . LEU A 1 111 ? -3.806 6.077 12.824 1.00 81.94 111 LEU A CA 1
ATOM 875 C C . LEU A 1 111 ? -4.543 4.758 13.062 1.00 81.94 111 LEU A C 1
ATOM 877 O O . LEU A 1 111 ? -5.625 4.772 13.638 1.00 81.94 111 LEU A O 1
ATOM 881 N N . ILE A 1 112 ? -3.959 3.621 12.677 1.00 83.00 112 ILE A N 1
ATOM 882 C CA . ILE A 1 112 ? -4.470 2.289 13.026 1.00 83.00 112 ILE A CA 1
ATOM 883 C C . ILE A 1 112 ? -4.437 2.094 14.547 1.00 83.00 112 ILE A C 1
ATOM 885 O O . ILE A 1 112 ? -5.419 1.623 15.122 1.00 83.00 112 ILE A O 1
ATOM 889 N N . LEU A 1 113 ? -3.345 2.488 15.212 1.00 81.75 113 LEU A N 1
ATOM 890 C CA . LEU A 1 113 ? -3.220 2.450 16.672 1.00 81.75 113 LEU A CA 1
ATOM 891 C C . LEU A 1 113 ? -4.264 3.343 17.350 1.00 81.75 113 LEU A C 1
ATOM 893 O O . LEU A 1 113 ? -5.012 2.867 18.202 1.00 81.75 113 LEU A O 1
ATOM 897 N N . VAL A 1 114 ? -4.359 4.612 16.942 1.00 82.19 114 VAL A N 1
ATOM 898 C CA . VAL A 1 114 ? -5.343 5.567 17.482 1.00 82.19 114 VAL A CA 1
ATOM 899 C C . VAL A 1 114 ? -6.768 5.074 17.238 1.00 82.19 114 VAL A C 1
ATOM 901 O O . VAL A 1 114 ? -7.569 5.042 18.169 1.00 82.19 114 VAL A O 1
ATOM 904 N N . GLY A 1 115 ? -7.073 4.620 16.020 1.00 78.12 115 GLY A N 1
ATOM 905 C CA . GLY A 1 115 ? -8.367 4.042 15.670 1.00 78.12 115 GLY A CA 1
ATOM 906 C C . GLY A 1 115 ? -8.709 2.835 16.540 1.00 78.12 115 GLY A C 1
ATOM 907 O O . GLY A 1 115 ? -9.815 2.753 17.063 1.00 78.12 115 GLY A O 1
ATOM 908 N N . SER A 1 116 ? -7.745 1.946 16.789 1.00 82.69 116 SER A N 1
ATOM 909 C CA . SER A 1 116 ? -7.932 0.785 17.667 1.00 82.69 116 SER A CA 1
ATOM 910 C C . SER A 1 116 ? -8.215 1.189 19.119 1.00 82.69 116 SER A C 1
ATOM 912 O O . SER A 1 116 ? -9.126 0.641 19.736 1.00 82.69 116 SER A O 1
ATOM 914 N N . ILE A 1 117 ? -7.482 2.168 19.663 1.00 78.62 117 ILE A N 1
ATOM 915 C CA . ILE A 1 117 ? -7.694 2.680 21.029 1.00 78.62 117 ILE A CA 1
ATOM 916 C C . ILE A 1 117 ? -9.081 3.322 21.155 1.00 78.62 117 ILE A C 1
ATOM 918 O O . ILE A 1 117 ? -9.820 3.012 22.091 1.00 78.62 117 ILE A O 1
ATOM 922 N N . LEU A 1 118 ? -9.454 4.183 20.203 1.00 76.94 118 LEU A N 1
ATOM 923 C CA . LEU A 1 118 ? -10.765 4.834 20.175 1.00 76.94 118 LEU A CA 1
ATOM 924 C C . LEU A 1 118 ? -11.894 3.812 20.033 1.00 76.94 118 LEU A C 1
ATOM 926 O O . LEU A 1 118 ? -12.864 3.862 20.786 1.00 76.94 118 LEU A O 1
ATOM 930 N N . GLY A 1 119 ? -11.737 2.836 19.136 1.00 75.38 119 GLY A N 1
ATOM 931 C CA . GLY A 1 119 ? -12.709 1.763 18.943 1.00 75.38 119 GLY A CA 1
ATOM 932 C C . GLY A 1 119 ? -12.888 0.935 20.213 1.00 75.38 119 GLY A C 1
ATOM 933 O O . GLY A 1 119 ? -14.009 0.579 20.569 1.00 75.38 119 GLY A O 1
ATOM 934 N N . PHE A 1 120 ? -11.806 0.690 20.957 1.00 79.19 120 PHE A N 1
ATOM 935 C CA . PHE A 1 120 ? -11.875 -0.002 22.240 1.00 79.19 120 PHE A CA 1
ATOM 936 C C . PHE A 1 120 ? -12.607 0.824 23.306 1.00 79.19 120 PHE A C 1
ATOM 938 O O . PHE A 1 120 ? -13.503 0.308 23.977 1.00 79.19 120 PHE A O 1
ATOM 945 N N . ALA A 1 121 ? -12.258 2.105 23.455 1.00 77.06 121 ALA A N 1
ATOM 946 C CA . ALA A 1 121 ? -12.876 2.995 24.434 1.00 77.06 121 ALA A CA 1
ATOM 947 C C . ALA A 1 121 ? -14.381 3.175 24.173 1.00 77.06 121 ALA A C 1
ATOM 949 O O . ALA A 1 121 ? -15.202 2.954 25.067 1.00 77.06 121 ALA A O 1
ATOM 950 N N . GLU A 1 122 ? -14.755 3.512 22.939 1.00 74.56 122 GLU A N 1
ATOM 951 C CA . GLU A 1 122 ? -16.152 3.719 22.554 1.00 74.56 122 GLU A CA 1
ATOM 952 C C . GLU A 1 122 ? -16.952 2.417 22.541 1.00 74.56 122 GLU A C 1
ATOM 954 O O . GLU A 1 122 ? -18.093 2.393 23.010 1.00 74.56 122 GLU A O 1
ATOM 959 N N . GLY A 1 123 ? -16.346 1.313 22.096 1.00 72.12 123 GLY A N 1
ATOM 960 C CA . GLY A 1 123 ? -16.965 -0.007 22.150 1.00 72.12 123 GLY A CA 1
ATOM 961 C C . GLY A 1 123 ? -17.288 -0.427 23.587 1.00 72.12 123 GLY A C 1
ATOM 962 O O . GLY A 1 123 ? -18.375 -0.938 23.851 1.00 72.12 123 GLY A O 1
ATOM 963 N N . ARG A 1 124 ? -16.399 -0.134 24.550 1.00 73.69 124 ARG A N 1
ATOM 964 C CA . ARG A 1 124 ? -16.621 -0.425 25.978 1.00 73.69 124 ARG A CA 1
ATOM 965 C C . ARG A 1 124 ? -17.727 0.446 26.575 1.00 73.69 124 ARG A C 1
ATOM 967 O O . ARG A 1 124 ? -18.539 -0.050 27.358 1.00 73.69 124 ARG A O 1
ATOM 974 N N . ILE A 1 125 ? -17.798 1.724 26.194 1.00 74.12 125 ILE A N 1
ATOM 975 C CA . ILE A 1 125 ? -18.898 2.619 26.591 1.00 74.12 125 ILE A CA 1
ATOM 976 C C . ILE A 1 125 ? -20.231 2.086 26.057 1.00 74.12 125 ILE A C 1
ATOM 978 O O . ILE A 1 125 ? -21.195 2.004 26.820 1.00 74.12 125 ILE A O 1
ATOM 982 N N . ALA A 1 126 ? -20.283 1.696 24.782 1.00 69.38 126 ALA A N 1
ATOM 983 C CA . ALA A 1 126 ? -21.481 1.147 24.151 1.00 69.38 126 ALA A CA 1
ATOM 984 C C . ALA A 1 126 ? -21.931 -0.165 24.816 1.00 69.38 126 ALA A C 1
ATOM 986 O O . ALA A 1 126 ? -23.105 -0.296 25.173 1.00 69.38 126 ALA A O 1
ATOM 987 N N . HIS A 1 127 ? -20.992 -1.084 25.071 1.00 68.50 127 HIS A N 1
ATOM 988 C CA . HIS A 1 127 ? -21.238 -2.338 25.788 1.00 68.50 127 HIS A CA 1
ATOM 989 C C . HIS A 1 127 ? -21.838 -2.086 27.183 1.00 68.50 127 HIS A C 1
ATOM 991 O O . HIS A 1 127 ? -22.870 -2.655 27.542 1.00 68.50 127 HIS A O 1
ATOM 997 N N . ASN A 1 128 ? -21.231 -1.183 27.961 1.00 67.88 128 ASN A N 1
ATOM 998 C CA . ASN A 1 128 ? -21.643 -0.911 29.340 1.00 67.88 128 ASN A CA 1
ATOM 999 C C . ASN A 1 128 ? -22.966 -0.142 29.438 1.00 67.88 128 ASN A C 1
ATOM 1001 O O . ASN A 1 128 ? -23.764 -0.407 30.335 1.00 67.88 128 ASN A O 1
ATOM 1005 N N . LYS A 1 129 ? -23.217 0.801 28.523 1.00 65.19 129 LYS A N 1
ATOM 1006 C CA . LYS A 1 129 ? -24.444 1.611 28.519 1.00 65.19 129 LYS A CA 1
ATOM 1007 C C . LYS A 1 129 ? -25.649 0.896 27.898 1.00 65.19 129 LYS A C 1
ATOM 1009 O O . LYS A 1 129 ? -26.737 1.460 27.934 1.00 65.19 129 LYS A O 1
ATOM 1014 N N . LYS A 1 130 ? -25.484 -0.320 27.348 1.00 60.16 130 LYS A N 1
ATOM 1015 C CA . LYS A 1 130 ? -26.538 -1.065 26.625 1.00 60.16 130 LYS A CA 1
ATOM 1016 C C . LYS A 1 130 ? -27.284 -0.181 25.612 1.00 60.16 130 LYS A C 1
ATOM 1018 O O . LYS A 1 130 ? -28.496 -0.325 25.453 1.00 60.16 130 LYS A O 1
ATOM 1023 N N . ILE A 1 131 ? -26.569 0.748 24.967 1.00 53.97 131 ILE A N 1
ATOM 1024 C CA . ILE A 1 131 ? -27.138 1.631 23.939 1.00 53.97 131 ILE A CA 1
ATOM 1025 C C . ILE A 1 131 ? -27.732 0.718 22.863 1.00 53.97 131 ILE A C 1
ATOM 1027 O O . ILE A 1 131 ? -27.096 -0.274 22.503 1.00 53.97 131 ILE A O 1
ATOM 1031 N N . GLU A 1 132 ? -28.983 0.987 22.479 1.00 43.41 132 GLU A N 1
ATOM 1032 C CA . GLU A 1 132 ? -29.888 0.041 21.820 1.00 43.41 132 GLU A CA 1
ATOM 1033 C C . GLU A 1 132 ? -29.193 -0.861 20.801 1.00 43.41 132 GLU A C 1
ATOM 1035 O O . GLU A 1 132 ? -28.586 -0.447 19.816 1.00 43.41 132 GLU A O 1
ATOM 1040 N N . GLN A 1 133 ? -29.250 -2.142 21.125 1.00 45.06 133 GLN A N 1
ATOM 1041 C CA . GLN A 1 133 ? -28.433 -3.177 20.539 1.00 45.06 133 GLN A CA 1
ATOM 1042 C C . GLN A 1 133 ? -28.807 -3.385 19.068 1.00 45.06 133 GLN A C 1
ATOM 1044 O O . GLN A 1 133 ? -29.893 -3.894 18.781 1.00 45.06 133 GLN A O 1
ATOM 1049 N N . PHE A 1 134 ? -27.846 -3.231 18.154 1.00 45.12 134 PHE A N 1
ATOM 1050 C CA . PHE A 1 134 ? -27.746 -4.182 17.043 1.00 45.12 134 PHE A CA 1
ATOM 1051 C C . PHE A 1 134 ? -27.341 -5.528 17.645 1.00 45.12 134 PHE A C 1
ATOM 1053 O O . PHE A 1 134 ? -26.188 -5.944 17.659 1.00 45.12 134 PHE A O 1
ATOM 1060 N N . LYS A 1 135 ? -28.326 -6.173 18.268 1.00 44.12 135 LYS A N 1
ATOM 1061 C CA . LYS A 1 135 ? -28.194 -7.418 19.009 1.00 44.12 135 LYS A CA 1
ATOM 1062 C C . LYS A 1 135 ? -27.934 -8.503 17.973 1.00 44.12 135 LYS A C 1
ATOM 1064 O O . LYS A 1 135 ? -28.863 -9.171 17.520 1.00 44.12 135 LYS A O 1
ATOM 1069 N N . ILE A 1 136 ? -26.676 -8.703 17.589 1.00 47.09 136 ILE A N 1
ATOM 1070 C CA . ILE A 1 136 ? -26.265 -9.969 16.995 1.00 47.09 136 ILE A CA 1
ATOM 1071 C C . ILE A 1 136 ? -26.440 -11.009 18.111 1.00 47.09 136 ILE A C 1
ATOM 1073 O O . ILE A 1 136 ? -25.538 -11.284 18.891 1.00 47.09 136 ILE A O 1
ATOM 1077 N N . LYS A 1 137 ? -27.665 -11.536 18.246 1.00 45.59 137 LYS A N 1
ATOM 1078 C CA . LYS A 1 137 ? -28.093 -12.446 19.327 1.00 45.59 137 LYS A CA 1
ATOM 1079 C C . LYS A 1 137 ? -27.339 -13.784 19.320 1.00 45.59 137 LYS A C 1
ATOM 1081 O O . LYS A 1 137 ? -27.513 -14.577 20.237 1.00 45.59 137 LYS A O 1
ATOM 1086 N N . SER A 1 138 ? -26.535 -14.048 18.290 1.00 53.59 138 SER A N 1
ATOM 1087 C CA . SER A 1 138 ? -25.797 -15.291 18.092 1.00 53.59 138 SER A CA 1
ATOM 1088 C C . SER A 1 138 ? -24.293 -15.025 18.046 1.00 53.59 138 SER A C 1
ATOM 1090 O O . SER A 1 138 ? -23.800 -14.387 17.115 1.00 53.59 138 SER A O 1
ATOM 1092 N N . THR A 1 139 ? -23.552 -15.589 19.004 1.00 58.22 139 THR A N 1
ATOM 1093 C CA . THR A 1 139 ? -22.077 -15.596 19.046 1.00 58.22 139 THR A CA 1
ATOM 1094 C C . THR A 1 139 ? -21.465 -16.090 17.728 1.00 58.22 139 THR A C 1
ATOM 1096 O O . THR A 1 139 ? -20.421 -15.604 17.296 1.00 58.22 139 THR A O 1
ATOM 1099 N N . ILE A 1 140 ? -22.151 -17.011 17.040 1.00 56.69 140 ILE A N 1
ATOM 1100 C CA . ILE A 1 140 ? -21.737 -17.566 15.743 1.00 56.69 140 ILE A CA 1
ATOM 1101 C C . ILE A 1 140 ? -21.833 -16.514 14.638 1.00 56.69 140 ILE A C 1
ATOM 1103 O O . ILE A 1 140 ? -20.908 -16.396 13.835 1.00 56.69 140 ILE A O 1
ATOM 1107 N N . LEU A 1 141 ? -22.924 -15.744 14.600 1.00 53.91 141 LEU A N 1
ATOM 1108 C CA . LEU A 1 141 ? -23.117 -14.698 13.596 1.00 53.91 141 LEU A CA 1
ATOM 1109 C C . LEU A 1 141 ? -22.099 -13.567 13.800 1.00 53.91 141 LEU A C 1
ATOM 1111 O O . LEU A 1 141 ? -21.518 -13.093 12.831 1.00 53.91 141 LEU A O 1
ATOM 1115 N N . PHE A 1 142 ? -21.788 -13.219 15.053 1.00 58.62 142 PHE A N 1
ATOM 1116 C CA . PHE A 1 142 ? -20.739 -12.249 15.370 1.00 58.62 142 PHE A CA 1
ATOM 1117 C C . PHE A 1 142 ? -19.350 -12.736 14.921 1.00 58.62 142 PHE A C 1
ATOM 1119 O O . PHE A 1 142 ? -18.625 -12.000 14.254 1.00 58.62 142 PHE A O 1
ATOM 1126 N N . HIS A 1 143 ? -18.983 -13.990 15.218 1.00 63.91 143 HIS A N 1
ATOM 1127 C CA . HIS A 1 143 ? -17.717 -14.567 14.746 1.00 63.91 143 HIS A CA 1
ATOM 1128 C C . HIS A 1 143 ? -17.634 -14.616 13.216 1.00 63.91 143 HIS A C 1
ATOM 1130 O O . HIS A 1 143 ? -16.559 -14.399 12.660 1.00 63.91 143 HIS A O 1
ATOM 1136 N N . TRP A 1 144 ? -18.749 -14.875 12.531 1.00 60.09 144 TRP A N 1
ATOM 1137 C CA . TRP A 1 144 ? -18.818 -14.835 11.072 1.00 60.09 144 TRP A CA 1
ATOM 1138 C C . TRP A 1 144 ? -18.614 -13.428 10.516 1.00 60.09 144 TRP A C 1
ATOM 1140 O O . TRP A 1 144 ? -17.776 -13.254 9.632 1.00 60.09 144 TRP A O 1
ATOM 1150 N N . THR A 1 145 ? -19.314 -12.428 11.053 1.00 60.78 145 THR A N 1
ATOM 1151 C CA . THR A 1 145 ? -19.158 -11.029 10.636 1.00 60.78 145 THR A CA 1
ATOM 1152 C C . THR A 1 145 ? -17.736 -10.545 10.895 1.00 60.78 145 THR A C 1
ATOM 1154 O O . THR A 1 145 ? -17.104 -10.027 9.986 1.00 60.78 145 THR A O 1
ATOM 1157 N N . HIS A 1 146 ? -17.178 -10.803 12.080 1.00 65.38 146 HIS A N 1
ATOM 1158 C CA . HIS A 1 146 ? -15.812 -10.407 12.423 1.00 65.38 146 HIS A CA 1
ATOM 1159 C C . HIS A 1 146 ? -14.766 -11.052 11.500 1.00 65.38 146 HIS A C 1
ATOM 1161 O O . HIS A 1 146 ? -13.920 -10.356 10.943 1.00 65.38 146 HIS A O 1
ATOM 1167 N N . ARG A 1 147 ? -14.850 -12.371 11.270 1.00 65.44 147 ARG A N 1
ATOM 1168 C CA . ARG A 1 147 ? -13.949 -13.074 10.338 1.00 65.44 147 ARG A CA 1
ATOM 1169 C C . ARG A 1 147 ? -14.092 -12.560 8.909 1.00 65.44 147 ARG A C 1
ATOM 1171 O O . ARG A 1 147 ? -13.088 -12.446 8.216 1.00 65.44 147 ARG A O 1
ATOM 1178 N N . SER A 1 148 ? -15.310 -12.219 8.489 1.00 61.97 148 SER A N 1
ATOM 1179 C CA . SER A 1 148 ? -15.565 -11.631 7.171 1.00 61.97 148 SER A CA 1
ATOM 1180 C C . SER A 1 148 ? -14.956 -10.234 7.067 1.00 61.97 148 SER A C 1
ATOM 1182 O O . SER A 1 148 ? -14.292 -9.948 6.082 1.00 61.97 148 SER A O 1
ATOM 1184 N N . THR A 1 149 ? -15.084 -9.385 8.089 1.00 64.50 149 THR A N 1
ATOM 1185 C CA . THR A 1 149 ? -14.481 -8.043 8.102 1.00 64.50 149 THR A CA 1
ATOM 1186 C C . THR A 1 149 ? -12.955 -8.104 8.078 1.00 64.50 149 THR A C 1
ATOM 1188 O O . THR A 1 149 ? -12.336 -7.398 7.286 1.00 64.50 149 THR A O 1
ATOM 1191 N N . VAL A 1 150 ? -12.341 -8.974 8.889 1.00 67.69 150 VAL A N 1
ATOM 1192 C CA . VAL A 1 150 ? -10.884 -9.205 8.858 1.00 67.69 150 VAL A CA 1
ATOM 1193 C C . VAL A 1 150 ? -10.453 -9.702 7.476 1.00 67.69 150 VAL A C 1
ATOM 1195 O O . VAL A 1 150 ? -9.474 -9.208 6.927 1.00 67.69 150 VAL A O 1
ATOM 1198 N N . PHE A 1 151 ? -11.214 -10.621 6.877 1.00 67.25 151 PHE A N 1
ATOM 1199 C CA . PHE A 1 151 ? -10.959 -11.103 5.522 1.00 67.25 151 PHE A CA 1
ATOM 1200 C C . PHE A 1 151 ? -11.037 -9.988 4.475 1.00 67.25 151 PHE A C 1
ATOM 1202 O O . PHE A 1 151 ? -10.092 -9.808 3.712 1.00 67.25 151 PHE A O 1
ATOM 1209 N N . PHE A 1 152 ? -12.119 -9.207 4.465 1.00 64.50 152 PHE A N 1
ATOM 1210 C CA . PHE A 1 152 ? -12.286 -8.075 3.552 1.00 64.50 152 PHE A CA 1
ATOM 1211 C C . PHE A 1 152 ? -11.167 -7.048 3.713 1.00 64.50 152 PHE A C 1
ATOM 1213 O O . PHE A 1 152 ? -10.668 -6.528 2.718 1.00 64.50 152 PHE A O 1
ATOM 1220 N N . PHE A 1 153 ? -10.724 -6.800 4.944 1.00 69.44 153 PHE A N 1
ATOM 1221 C CA . PHE A 1 153 ? -9.590 -5.930 5.225 1.00 69.44 153 PHE A CA 1
ATOM 1222 C C . PHE A 1 153 ? -8.288 -6.470 4.618 1.00 69.44 153 PHE A C 1
ATOM 1224 O O . PHE A 1 153 ? -7.577 -5.732 3.941 1.00 69.44 153 PHE A O 1
ATOM 1231 N N . THR A 1 154 ? -7.992 -7.764 4.791 1.00 67.69 154 THR A N 1
ATOM 1232 C CA . THR A 1 154 ? -6.819 -8.399 4.167 1.00 67.69 154 THR A CA 1
ATOM 1233 C C . THR A 1 154 ? -6.898 -8.359 2.641 1.00 67.69 154 THR A C 1
ATOM 1235 O O . THR A 1 154 ? -5.903 -8.046 1.994 1.00 67.69 154 THR A O 1
ATOM 1238 N N . CYS A 1 155 ? -8.071 -8.620 2.058 1.00 67.06 155 CYS A N 1
ATOM 1239 C CA . CYS A 1 155 ? -8.275 -8.525 0.614 1.00 67.06 155 CYS A CA 1
ATOM 1240 C C . CYS A 1 155 ? -8.055 -7.104 0.100 1.00 67.06 155 CYS A C 1
ATOM 1242 O O . CYS A 1 155 ? -7.334 -6.940 -0.876 1.00 67.06 155 CYS A O 1
ATOM 1244 N N . MET A 1 156 ? -8.607 -6.084 0.766 1.00 66.62 156 MET A N 1
ATOM 1245 C CA . MET A 1 156 ? -8.357 -4.687 0.400 1.00 66.62 156 MET A CA 1
ATOM 1246 C C . MET A 1 156 ? -6.886 -4.305 0.546 1.00 66.62 156 MET A C 1
ATOM 1248 O O . MET A 1 156 ? -6.398 -3.515 -0.251 1.00 66.62 156 MET A O 1
ATOM 1252 N N . LEU A 1 157 ? -6.168 -4.876 1.514 1.00 72.38 157 LEU A N 1
ATOM 1253 C CA . LEU A 1 157 ? -4.740 -4.630 1.689 1.00 72.38 157 LEU A CA 1
ATOM 1254 C C . LEU A 1 157 ? -3.897 -5.233 0.570 1.00 72.38 157 LEU A C 1
ATOM 1256 O O . LEU A 1 157 ? -3.052 -4.542 0.007 1.00 72.38 157 LEU A O 1
ATOM 1260 N N . VAL A 1 158 ? -4.156 -6.488 0.205 1.00 67.75 158 VAL A N 1
ATOM 1261 C CA . VAL A 1 158 ? -3.485 -7.133 -0.932 1.00 67.75 158 VAL A CA 1
ATOM 1262 C C . VAL A 1 158 ? -3.823 -6.406 -2.233 1.00 67.75 158 VAL A C 1
ATOM 1264 O O . VAL A 1 158 ? -2.912 -6.073 -2.986 1.00 67.75 158 VAL A O 1
ATOM 1267 N N . ALA A 1 159 ? -5.105 -6.099 -2.440 1.00 67.88 159 ALA A N 1
ATOM 1268 C CA . ALA A 1 159 ? -5.590 -5.349 -3.590 1.00 67.88 159 ALA A CA 1
ATOM 1269 C C . ALA A 1 159 ? -4.895 -3.990 -3.695 1.00 67.88 159 ALA A C 1
ATOM 1271 O O . ALA A 1 159 ? -4.272 -3.659 -4.693 1.00 67.88 159 ALA A O 1
ATOM 1272 N N . TYR A 1 160 ? -4.887 -3.222 -2.605 1.00 71.12 160 TYR A N 1
ATOM 1273 C CA . TYR A 1 160 ? -4.216 -1.931 -2.534 1.00 71.12 160 TYR A CA 1
ATOM 1274 C C . TYR A 1 160 ? -2.725 -2.011 -2.884 1.00 71.12 160 TYR A C 1
ATOM 1276 O O . TYR A 1 160 ? -2.217 -1.146 -3.592 1.00 71.12 160 TYR A O 1
ATOM 1284 N N . LEU A 1 161 ? -2.006 -3.038 -2.429 1.00 69.38 161 LEU A N 1
ATOM 1285 C CA . LEU A 1 161 ? -0.578 -3.188 -2.722 1.00 69.38 161 LEU A CA 1
ATOM 1286 C C . LEU A 1 161 ? -0.296 -3.510 -4.193 1.00 69.38 161 LEU A C 1
ATOM 1288 O O . LEU A 1 161 ? 0.753 -3.118 -4.703 1.00 69.38 161 LEU A O 1
ATOM 1292 N N . LEU A 1 162 ? -1.221 -4.189 -4.869 1.00 65.56 162 LEU A N 1
ATOM 1293 C CA . LEU A 1 162 ? -1.049 -4.678 -6.238 1.00 65.56 162 LEU A CA 1
ATOM 1294 C C . LEU A 1 162 ? -1.858 -3.881 -7.277 1.00 65.56 162 LEU A C 1
ATOM 1296 O O . LEU A 1 162 ? -1.690 -4.087 -8.480 1.00 65.56 162 LEU A O 1
ATOM 1300 N N . PHE A 1 163 ? -2.675 -2.920 -6.833 1.00 68.94 163 PHE A N 1
ATOM 1301 C CA . PHE A 1 163 ? -3.614 -2.201 -7.685 1.00 68.94 163 PHE A CA 1
ATOM 1302 C C . PHE A 1 163 ? -2.916 -1.417 -8.808 1.00 68.94 163 PHE A C 1
ATOM 1304 O O . PHE A 1 163 ? -1.994 -0.643 -8.541 1.00 68.94 163 PHE A O 1
ATOM 1311 N N . PRO A 1 164 ? -3.375 -1.500 -10.063 1.00 64.12 164 PRO A N 1
ATOM 1312 C CA . PRO A 1 164 ? -2.718 -0.805 -11.164 1.00 64.12 164 PRO A CA 1
ATOM 1313 C C . PRO A 1 164 ? -2.955 0.706 -11.198 1.00 64.12 164 PRO A C 1
ATOM 1315 O O . PRO A 1 164 ? -2.343 1.373 -12.018 1.00 64.12 164 PRO A O 1
ATOM 1318 N N . ILE A 1 165 ? -3.826 1.257 -10.349 1.00 72.00 165 ILE A N 1
ATOM 1319 C CA . ILE A 1 165 ? -4.253 2.664 -10.410 1.00 72.00 165 ILE A CA 1
ATOM 1320 C C . ILE A 1 165 ? -3.579 3.472 -9.296 1.00 72.00 165 ILE A C 1
ATOM 1322 O O . ILE A 1 165 ? -3.503 2.971 -8.169 1.00 72.00 165 ILE A O 1
ATOM 1326 N N . PRO A 1 166 ? -3.147 4.722 -9.561 1.00 67.75 166 PRO A N 1
ATOM 1327 C CA . PRO A 1 166 ? -2.639 5.606 -8.524 1.00 67.75 166 PRO A CA 1
ATOM 1328 C C . PRO A 1 166 ? -3.635 5.723 -7.381 1.00 67.75 166 PRO A C 1
ATOM 1330 O O . PRO A 1 166 ? -4.796 6.088 -7.578 1.00 67.75 166 PRO A O 1
ATOM 1333 N N . SER A 1 167 ? -3.187 5.400 -6.179 1.00 70.06 167 SER A N 1
ATOM 1334 C CA . SER A 1 167 ? -4.083 5.400 -5.032 1.00 70.06 167 SER A CA 1
ATOM 1335 C C . SER A 1 167 ? -4.110 6.749 -4.335 1.00 70.06 167 SER A C 1
ATOM 1337 O O . SER A 1 167 ? -3.072 7.382 -4.179 1.00 70.06 167 SER A O 1
ATOM 1339 N N . ASN A 1 168 ? -5.281 7.189 -3.869 1.00 74.81 168 ASN A N 1
ATOM 1340 C CA . ASN A 1 168 ? -5.358 8.428 -3.101 1.00 74.81 168 ASN A CA 1
ATOM 1341 C C . ASN A 1 168 ? -4.660 8.238 -1.735 1.00 74.81 168 ASN A C 1
ATOM 1343 O O . ASN A 1 168 ? -5.154 7.457 -0.916 1.00 74.81 168 ASN A O 1
ATOM 1347 N N . PRO A 1 169 ? -3.557 8.959 -1.461 1.00 68.81 169 PRO A N 1
ATOM 1348 C CA . PRO A 1 169 ? -2.737 8.746 -0.269 1.00 68.81 169 PRO A CA 1
ATOM 1349 C C . PRO A 1 169 ? -3.508 8.958 1.038 1.00 68.81 169 PRO A C 1
ATOM 1351 O O . PRO A 1 169 ? -3.338 8.206 1.997 1.00 68.81 169 PRO A O 1
ATOM 1354 N N . TYR A 1 170 ? -4.397 9.949 1.076 1.00 68.94 170 TYR A N 1
ATOM 1355 C CA . TYR A 1 170 ? -5.185 10.265 2.264 1.00 68.94 170 TYR A CA 1
ATOM 1356 C C . TYR A 1 170 ? -6.272 9.224 2.509 1.00 68.94 170 TYR A C 1
ATOM 1358 O O . TYR A 1 170 ? -6.473 8.799 3.645 1.00 68.94 170 TYR A O 1
ATOM 1366 N N . LEU A 1 171 ? -6.942 8.764 1.449 1.00 70.62 171 LEU A N 1
ATOM 1367 C CA . LEU A 1 171 ? -7.967 7.726 1.568 1.00 70.62 171 LEU A CA 1
ATOM 1368 C C . LEU A 1 171 ? -7.379 6.434 2.139 1.00 70.62 171 LEU A C 1
ATOM 1370 O O . LEU A 1 171 ? -8.018 5.766 2.941 1.00 70.62 171 LEU A O 1
ATOM 1374 N N . VAL A 1 172 ? -6.136 6.126 1.780 1.00 68.75 172 VAL A N 1
ATOM 1375 C CA . VAL A 1 172 ? -5.388 4.993 2.323 1.00 68.75 172 VAL A CA 1
ATOM 1376 C C . VAL A 1 172 ? -5.076 5.236 3.796 1.00 68.75 172 VAL A C 1
ATOM 1378 O O . VAL A 1 172 ? -5.535 4.488 4.655 1.00 68.75 172 VAL A O 1
ATOM 1381 N N . VAL A 1 173 ? -4.337 6.301 4.106 1.00 72.06 173 VAL A N 1
ATOM 1382 C CA . VAL A 1 173 ? -3.832 6.571 5.460 1.00 72.06 173 VAL A CA 1
ATOM 1383 C C . VAL A 1 173 ? -4.975 6.700 6.479 1.00 72.06 173 VAL A C 1
ATOM 1385 O O . VAL A 1 173 ? -4.938 6.055 7.528 1.00 72.06 173 VAL A O 1
ATOM 1388 N N . TYR A 1 174 ? -6.036 7.443 6.151 1.00 73.19 174 TYR A N 1
ATOM 1389 C CA . TYR A 1 174 ? -7.205 7.597 7.023 1.00 73.19 174 TYR A CA 1
ATOM 1390 C C . TYR A 1 174 ? -8.168 6.408 6.960 1.00 73.19 174 TYR A C 1
ATOM 1392 O O . TYR A 1 174 ? -8.755 6.043 7.981 1.00 73.19 174 TYR A O 1
ATOM 1400 N N . GLY A 1 175 ? -8.322 5.776 5.794 1.00 74.19 175 GLY A N 1
ATOM 1401 C CA . GLY A 1 175 ? -9.217 4.634 5.611 1.00 74.19 175 GLY A CA 1
ATOM 1402 C C . GLY A 1 175 ? -8.811 3.441 6.469 1.00 74.19 175 GLY A C 1
ATOM 1403 O O . GLY A 1 175 ? -9.664 2.844 7.122 1.00 74.19 175 GLY A O 1
ATOM 1404 N N . TYR A 1 176 ? -7.512 3.143 6.559 1.00 75.81 176 TYR A N 1
ATOM 1405 C CA . TYR A 1 176 ? -7.009 2.082 7.434 1.00 75.81 176 TYR A CA 1
ATOM 1406 C C . TYR A 1 176 ? -7.272 2.358 8.921 1.00 75.81 176 TYR A C 1
ATOM 1408 O O . TYR A 1 176 ? -7.663 1.443 9.648 1.00 75.81 176 TYR A O 1
ATOM 1416 N N . GLY A 1 177 ? -7.124 3.609 9.369 1.00 77.75 177 GLY A N 1
ATOM 1417 C CA . GLY A 1 177 ? -7.455 4.013 10.739 1.00 77.75 177 GLY A CA 1
ATOM 1418 C C . GLY A 1 177 ? -8.947 3.867 11.059 1.00 77.75 177 GLY A C 1
ATOM 1419 O O . GLY A 1 177 ? -9.307 3.294 12.088 1.00 77.75 177 GLY A O 1
ATOM 1420 N N . LEU A 1 178 ? -9.823 4.314 10.152 1.00 77.25 178 LEU A N 1
ATOM 1421 C CA . LEU A 1 178 ? -11.280 4.182 10.286 1.00 77.25 178 LEU A CA 1
ATOM 1422 C C . LEU A 1 178 ? -11.738 2.720 10.279 1.00 77.25 178 LEU A C 1
ATOM 1424 O O . LEU A 1 178 ? -12.602 2.337 11.068 1.00 77.25 178 LEU A O 1
ATOM 1428 N N . LEU A 1 179 ? -11.145 1.890 9.419 1.00 78.56 179 LEU A N 1
ATOM 1429 C CA . LEU A 1 179 ? -11.416 0.454 9.380 1.00 78.56 179 LEU A CA 1
ATOM 1430 C C . LEU A 1 179 ? -10.999 -0.226 10.685 1.00 78.56 179 LEU A C 1
ATOM 1432 O O . LEU A 1 179 ? -11.775 -1.009 11.229 1.00 78.56 179 LEU A O 1
ATOM 1436 N N . ALA A 1 180 ? -9.815 0.099 11.212 1.00 79.94 180 ALA A N 1
ATOM 1437 C CA . ALA A 1 180 ? -9.351 -0.417 12.496 1.00 79.94 180 ALA A CA 1
ATOM 1438 C C . ALA A 1 180 ? -10.291 -0.002 13.638 1.00 79.94 180 ALA A C 1
ATOM 1440 O O . ALA A 1 180 ? -10.717 -0.855 14.418 1.00 79.94 180 ALA A O 1
ATOM 1441 N N . TYR A 1 181 ? -10.691 1.273 13.679 1.00 76.25 181 TYR A N 1
ATOM 1442 C CA . TYR A 1 181 ? -11.690 1.779 14.621 1.00 76.25 181 TYR A CA 1
ATOM 1443 C C . TYR A 1 181 ? -12.995 0.984 14.552 1.00 76.25 181 TYR A C 1
ATOM 1445 O O . TYR A 1 181 ? -13.419 0.428 15.563 1.00 76.25 181 TYR A O 1
ATOM 1453 N N . MET A 1 182 ? -13.596 0.852 13.367 1.00 75.88 182 MET A N 1
ATOM 1454 C CA . MET A 1 182 ? -14.865 0.140 13.192 1.00 75.88 182 MET A CA 1
ATOM 1455 C C . MET A 1 182 ? -14.753 -1.340 13.563 1.00 75.88 182 MET A C 1
ATOM 1457 O O . MET A 1 182 ? -15.676 -1.910 14.146 1.00 75.88 182 MET A O 1
ATOM 1461 N N . LEU A 1 183 ? -13.633 -1.984 13.232 1.00 78.94 183 LEU A N 1
ATOM 1462 C CA . LEU A 1 183 ? -13.407 -3.396 13.523 1.00 78.94 183 LEU A CA 1
ATOM 1463 C C . LEU A 1 183 ? -13.273 -3.625 15.031 1.00 78.94 183 LEU A C 1
ATOM 1465 O O . LEU A 1 183 ? -13.924 -4.525 15.569 1.00 78.94 183 LEU A O 1
ATOM 1469 N N . VAL A 1 184 ? -12.497 -2.792 15.729 1.00 79.19 184 VAL A N 1
ATOM 1470 C CA . VAL A 1 184 ? -12.333 -2.886 17.186 1.00 79.19 184 VAL A CA 1
ATOM 1471 C C . VAL A 1 184 ? -13.614 -2.480 17.911 1.00 79.19 184 VAL A C 1
ATOM 1473 O O . VAL A 1 184 ? -14.059 -3.233 18.774 1.00 79.19 184 VAL A O 1
ATOM 1476 N N . TYR A 1 185 ? -14.261 -1.379 17.520 1.00 74.06 185 TYR A N 1
ATOM 1477 C CA . TYR A 1 185 ? -15.548 -0.940 18.071 1.00 74.06 185 TYR A CA 1
ATOM 1478 C C . TYR A 1 185 ? -16.586 -2.056 18.015 1.00 74.06 185 TYR A C 1
ATOM 1480 O O . TYR A 1 185 ? -17.121 -2.461 19.047 1.00 74.06 185 TYR A O 1
ATOM 1488 N N . ASN A 1 186 ? -16.813 -2.624 16.826 1.00 71.94 186 ASN A N 1
ATOM 1489 C CA . ASN A 1 186 ? -17.783 -3.702 16.661 1.00 71.94 186 ASN A CA 1
ATOM 1490 C C . ASN A 1 186 ? -17.387 -4.949 17.449 1.00 71.94 186 ASN A C 1
ATOM 1492 O O . ASN A 1 186 ? -18.265 -5.678 17.903 1.00 71.94 186 ASN A O 1
ATOM 1496 N N . SER A 1 187 ? -16.091 -5.204 17.625 1.00 73.44 187 SER A N 1
ATOM 1497 C CA . SER A 1 187 ? -15.632 -6.345 18.411 1.00 73.44 187 SER A CA 1
ATOM 1498 C C . SER A 1 187 ? -15.899 -6.144 19.898 1.00 73.44 187 SER A C 1
ATOM 1500 O O . SER A 1 187 ? -16.493 -7.012 20.525 1.00 73.44 187 SER A O 1
ATOM 1502 N N . VAL A 1 188 ? -15.529 -4.991 20.453 1.00 72.50 188 VAL A N 1
ATOM 1503 C CA . VAL A 1 188 ? -15.668 -4.691 21.884 1.00 72.50 188 VAL A CA 1
ATOM 150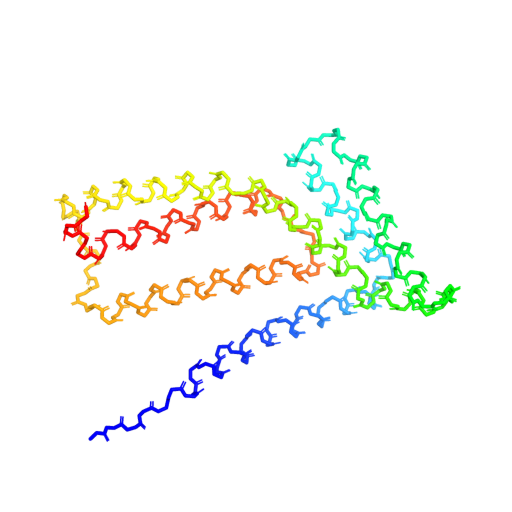4 C C . VAL A 1 188 ? -17.123 -4.457 22.283 1.00 72.50 188 VAL A C 1
ATOM 1506 O O . VAL A 1 188 ? -17.537 -4.903 23.347 1.00 72.50 188 VAL A O 1
ATOM 1509 N N . ALA A 1 189 ? -17.921 -3.815 21.428 1.00 65.62 189 ALA A N 1
ATOM 1510 C CA . ALA A 1 189 ? -19.333 -3.560 21.702 1.00 65.62 189 ALA A CA 1
ATOM 1511 C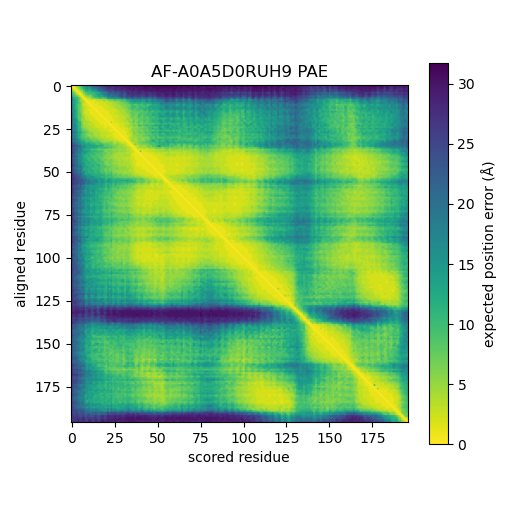 C . ALA A 1 189 ? -20.190 -4.841 21.713 1.00 65.62 189 ALA A C 1
ATOM 1513 O O . ALA A 1 189 ? -21.198 -4.891 22.417 1.00 65.62 189 ALA A O 1
ATOM 1514 N N . ASN A 1 190 ? -19.807 -5.866 20.938 1.00 64.81 190 ASN A N 1
ATOM 1515 C CA . ASN A 1 190 ? -20.618 -7.074 20.732 1.00 64.81 190 ASN A CA 1
ATOM 1516 C C . ASN A 1 190 ? -20.054 -8.345 21.388 1.00 64.81 190 ASN A C 1
ATOM 1518 O O . ASN A 1 190 ? -20.797 -9.313 21.559 1.00 64.81 190 ASN A O 1
ATOM 1522 N N . LEU A 1 191 ? -18.767 -8.380 21.746 1.00 62.88 191 LEU A N 1
ATOM 1523 C CA .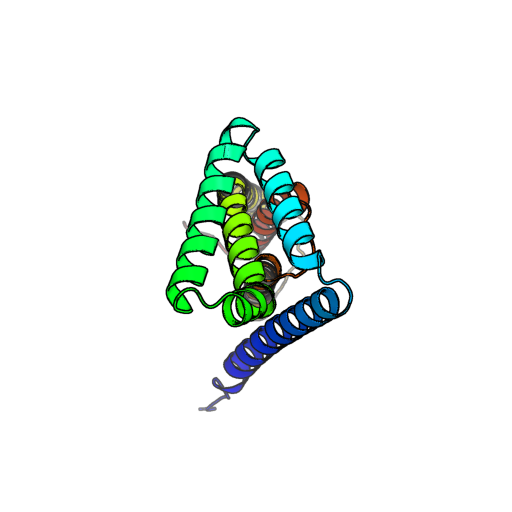 LEU A 1 191 ? -18.214 -9.463 22.557 1.00 62.88 191 LEU A CA 1
ATOM 1524 C C . LEU A 1 191 ? -18.537 -9.220 24.032 1.00 62.88 191 LEU A C 1
ATOM 1526 O O . LEU A 1 191 ? -18.438 -8.085 24.495 1.00 62.88 191 LEU A O 1
ATOM 1530 N N . PRO A 1 192 ? -18.833 -10.276 24.809 1.00 53.12 192 PRO A N 1
ATOM 1531 C CA . PRO A 1 192 ? -18.854 -10.182 26.257 1.00 53.12 192 PRO A CA 1
ATOM 1532 C C . PRO A 1 192 ? -17.403 -10.077 26.750 1.00 53.12 192 PRO A C 1
ATOM 1534 O O . PRO A 1 192 ? -16.850 -11.032 27.288 1.00 53.12 192 PRO A O 1
ATOM 1537 N N . ILE A 1 193 ? -16.755 -8.927 26.545 1.00 53.12 193 ILE A N 1
ATOM 1538 C CA . ILE A 1 193 ? -15.442 -8.615 27.129 1.00 53.12 193 ILE A CA 1
ATOM 1539 C C . ILE A 1 193 ? -15.681 -8.157 28.572 1.00 53.12 193 ILE A C 1
ATOM 1541 O O . ILE A 1 193 ? -15.395 -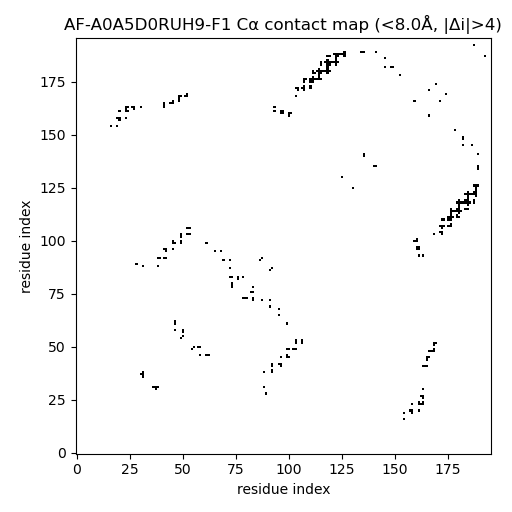7.030 28.969 1.00 53.12 193 ILE A O 1
ATOM 1545 N N . GLY A 1 194 ? -16.312 -9.030 29.353 1.00 40.06 194 GLY A N 1
ATOM 1546 C CA . GLY A 1 194 ? -16.333 -8.944 30.802 1.00 40.06 194 GLY A CA 1
ATOM 1547 C C . GLY A 1 194 ? -15.166 -9.774 31.313 1.00 40.06 194 GLY A C 1
ATOM 1548 O O . GLY A 1 194 ? -15.220 -10.994 31.202 1.00 40.06 194 GLY A O 1
ATOM 1549 N N . ASN A 1 195 ? -14.150 -9.105 31.864 1.00 39.31 195 ASN A N 1
ATOM 1550 C CA . ASN A 1 195 ? -12.969 -9.652 32.558 1.00 39.31 195 ASN A CA 1
ATOM 1551 C C . ASN A 1 195 ? -11.662 -9.735 31.744 1.00 39.31 195 ASN A C 1
ATOM 1553 O O . ASN A 1 195 ? -11.014 -10.780 31.708 1.00 39.31 195 ASN A O 1
ATOM 1557 N N . L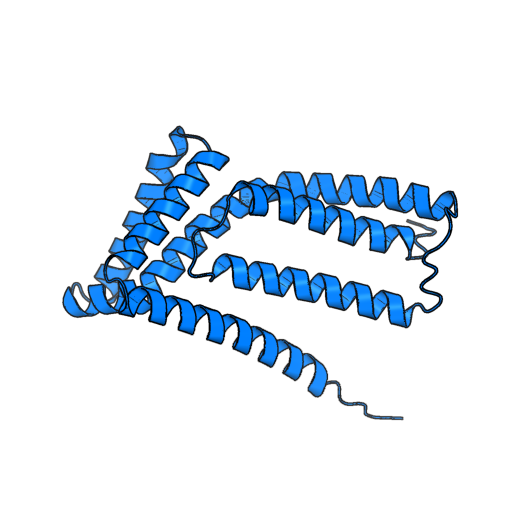EU A 1 196 ? -11.237 -8.602 31.178 1.00 39.16 196 LEU A N 1
ATOM 1558 C CA . LEU A 1 196 ? -9.815 -8.233 31.113 1.00 39.16 196 LEU A CA 1
ATOM 1559 C C . LEU A 1 196 ? -9.610 -6.925 31.883 1.00 39.16 196 LEU A C 1
ATOM 1561 O O . LEU A 1 196 ? -10.423 -5.986 31.675 1.00 39.16 196 LEU A O 1
#

Foldseek 3Di:
DDPDDPPVVVVVLVVVLVVLLVVQLVVLLVQCVVDVCLLVVLLVLLLVLLCVLVHPVCSVVLVVVLVVLLVVLCVVVVNDPVVSSVCCSNPVSLVSSLVSVVSLVVLLVVLLVVLLVLLQVLLQVLQVVVPPDPCPVDPVVLVVVLVVLVSVVVSVSSCNSRHSDRDNSCCNSNVSSNSSNVSNNSCSNHDPPPDD

Secondary structure (DSSP, 8-state):
-----HHHHHHHHHHHHHHHHHHHHHHHHHHHHH-TTHHHHHHHHHHHHHHHHH-GGGHHHHHHHHHHHHHHHHHHTTT-HHHHHHHIIIIIHHHHHHHHHHHHHHTTHHHHHHHHHHHHHHHHHHHHHT-S------HHHHHHHHHHHHHHHHHHHHHHHH-SS---HHHHHHHHHHHHHHHHHHHHHHS-----